Protein AF-G0SFK4-F1 (afdb_monomer)

Nearest PDB structures (foldseek):
  5j0l-assembly1_A  TM=2.181E-01  e=7.746E-01  synthetic construct

Mean predicted aligned error: 20.05 Å

Organism: Chaetomium thermophilum (strain DSM 1495 / CBS 144.50 / IMI 039719) (NCBI:txid759272)

Solvent-accessible surface area (backbone atoms only — not comparable to full-atom values): 22602 Å² total; per-residue (Å²): 142,84,88,81,86,86,87,87,82,85,92,82,82,92,81,83,84,81,88,77,87,78,85,73,80,78,73,75,85,78,74,81,75,78,73,84,71,79,78,77,76,84,69,84,86,78,83,76,90,79,85,89,74,89,79,91,86,77,93,75,78,75,70,83,69,75,81,65,75,78,64,73,39,78,40,51,78,85,53,82,78,61,90,67,48,37,80,43,68,67,71,62,66,64,45,56,47,46,34,51,56,53,35,55,74,65,78,42,81,39,35,37,27,36,42,83,85,49,54,48,72,87,48,102,75,52,57,57,42,100,82,71,46,70,34,90,85,27,49,39,69,54,26,38,36,39,48,40,70,50,49,55,50,26,52,55,50,51,62,72,40,42,64,59,52,50,53,52,49,51,54,52,50,54,54,50,45,53,53,49,46,52,53,43,48,71,59,32,64,51,47,70,80,65,66,66,45,52,52,53,41,50,53,47,48,59,72,45,61,87,57,85,73,82,73,51,72,69,52,43,53,55,49,50,52,53,47,49,52,52,48,40,36,61,74,76,43,65,41,58,59,39,40,74,71,69,43,54,69,66,59,34,46,59,71,44,43,62,59,43,51,54,55,49,36,47,19,47,57,44,71,84,70,73,77,70,93,71,76,95,74,66,80,74,68,69,77,72,67,76,82,77,70,82,84,77,79,79,88,85,82,92,77,89,78,84,87,81,86,80,85,81,88,82,90,79,84,91,81,84,88,79,82,90,85,80,90,79,89,79,90,78,91,82,88,89,88,89,85,134

Sequence (340 aa):
MSTKEPSKKPAAPKSIPRTTSKATQKRPPKQPSPKPQPQQLDIPERSPSIPSSITSSPCLSITSSSIDSEAELIVHPSDPLPKGYSFVAKGDPYITKQCRERTHALGKALYVVVDPTISKTNTKGGKKRSNGKPCRSGREVLGIRCPKHVYTWAQSQALQTAHQRKEASKRREKENEGKWERVMRGVFPGMPKGETLKEIVAEVTRGAKGKGKGMNGKRMVEWVRLVVRGYVRKNYTEFVELVEGGMDVNAAKLVVEGRVRGILRVWEGRADEKVDKGSDEDEERGRSRERRGSWRVRPGDRGQKDVKESEEKGDKEEKESKEGRTESERKKDGKGCVVQ

InterPro domains:
  IPR018744 Domain of unknown function DUF2293 [PF10056] (184-267)

Radius of gyration: 38.83 Å; Cα contacts (8 Å, |Δi|>4): 214; chains: 1; bounding box: 114×107×94 Å

Structure (mmCIF, N/CA/C/O backbone):
data_AF-G0SFK4-F1
#
_entry.id   AF-G0SFK4-F1
#
loop_
_atom_site.group_PDB
_atom_site.id
_atom_site.type_symbol
_atom_site.label_atom_id
_atom_site.label_alt_id
_atom_site.label_comp_id
_atom_site.label_asym_id
_atom_site.label_entity_id
_atom_site.label_seq_id
_atom_site.pdbx_PDB_ins_code
_atom_site.Cartn_x
_atom_site.Cartn_y
_atom_site.Cartn_z
_atom_site.occupancy
_atom_site.B_iso_or_equiv
_atom_site.auth_seq_id
_atom_site.auth_comp_id
_atom_site.auth_asym_id
_atom_site.auth_atom_id
_atom_site.pdbx_PDB_model_num
ATOM 1 N N . MET A 1 1 ? 70.876 25.227 -21.006 1.00 52.88 1 MET A N 1
ATOM 2 C CA . MET A 1 1 ? 71.888 24.170 -20.813 1.00 52.88 1 MET A CA 1
ATOM 3 C C . MET A 1 1 ? 72.309 24.179 -19.356 1.00 52.88 1 MET A C 1
ATOM 5 O O . MET A 1 1 ? 73.032 25.072 -18.950 1.00 52.88 1 MET A O 1
ATOM 9 N N . SER A 1 2 ? 71.773 23.264 -18.552 1.00 50.62 2 SER A N 1
ATOM 10 C CA . SER A 1 2 ? 72.251 23.033 -17.189 1.00 50.62 2 SER A CA 1
ATOM 11 C C . SER A 1 2 ? 71.968 21.578 -16.844 1.00 50.62 2 SER A C 1
ATOM 13 O O . SER A 1 2 ? 70.825 21.161 -16.681 1.00 50.62 2 SER A O 1
ATOM 15 N N . THR A 1 3 ? 73.035 20.795 -16.880 1.00 53.56 3 THR A N 1
ATOM 16 C CA . THR A 1 3 ? 73.106 19.388 -16.510 1.00 53.56 3 THR A CA 1
ATOM 17 C C . THR A 1 3 ? 73.306 19.281 -15.003 1.00 53.56 3 THR A C 1
ATOM 19 O O . THR A 1 3 ? 74.289 19.824 -14.497 1.00 53.56 3 THR A O 1
ATOM 22 N N . LYS A 1 4 ? 72.474 18.510 -14.295 1.00 54.28 4 LYS A N 1
ATOM 23 C CA . LYS A 1 4 ? 72.983 17.701 -13.180 1.00 54.28 4 LYS A CA 1
ATOM 24 C C . LYS A 1 4 ? 72.059 16.538 -12.831 1.00 54.28 4 LYS A C 1
ATOM 26 O O . LYS A 1 4 ? 70.916 16.716 -12.427 1.00 54.28 4 LYS A O 1
ATOM 31 N N . GLU A 1 5 ? 72.628 15.360 -13.034 1.00 58.19 5 GLU A N 1
ATOM 32 C CA . GLU A 1 5 ? 72.142 14.033 -12.683 1.00 58.19 5 GLU A CA 1
ATOM 33 C C . GLU A 1 5 ? 72.092 13.772 -11.156 1.00 58.19 5 GLU A C 1
ATOM 35 O O . GLU A 1 5 ? 72.630 14.559 -10.369 1.00 58.19 5 GLU A O 1
ATOM 40 N N . PRO A 1 6 ? 71.446 12.661 -10.738 1.00 60.44 6 PRO A N 1
ATOM 41 C CA . PRO A 1 6 ? 70.949 12.429 -9.385 1.00 60.44 6 PRO A CA 1
ATOM 42 C C . PRO A 1 6 ? 71.934 11.690 -8.465 1.00 60.44 6 PRO A C 1
ATOM 44 O O . PRO A 1 6 ? 72.692 10.818 -8.888 1.00 60.44 6 PRO A O 1
ATOM 47 N N . SER A 1 7 ? 71.857 11.970 -7.158 1.00 58.66 7 SER A N 1
ATOM 48 C CA . SER A 1 7 ? 72.594 11.228 -6.133 1.00 58.66 7 SER A CA 1
ATOM 49 C C . SER A 1 7 ? 71.764 10.070 -5.560 1.00 58.66 7 SER A C 1
ATOM 51 O O . SER A 1 7 ? 70.722 10.240 -4.928 1.00 58.66 7 SER A O 1
ATOM 53 N N . LYS A 1 8 ? 72.267 8.852 -5.784 1.00 58.72 8 LYS A N 1
ATOM 54 C CA . LYS A 1 8 ? 71.921 7.628 -5.051 1.00 58.72 8 LYS A CA 1
ATOM 55 C C . LYS A 1 8 ? 72.486 7.700 -3.630 1.00 58.72 8 LYS A C 1
ATOM 57 O O . LYS A 1 8 ? 73.672 7.980 -3.465 1.00 58.72 8 LYS A O 1
ATOM 62 N N . LYS A 1 9 ? 71.694 7.306 -2.629 1.00 58.81 9 LYS A N 1
ATOM 63 C CA . LYS A 1 9 ? 72.193 6.786 -1.344 1.00 58.81 9 LYS A CA 1
ATOM 64 C C . LYS A 1 9 ? 71.356 5.591 -0.850 1.00 58.81 9 LYS A C 1
ATOM 66 O O . LYS A 1 9 ? 70.225 5.430 -1.304 1.00 58.81 9 LYS A O 1
ATOM 71 N N . PRO A 1 10 ? 71.953 4.710 -0.022 1.00 59.75 10 PRO A N 1
ATOM 72 C CA . PRO A 1 10 ? 71.689 3.272 -0.040 1.00 59.75 10 PRO A CA 1
ATOM 73 C C . PRO A 1 10 ? 70.697 2.768 1.016 1.00 59.75 10 PRO A C 1
ATOM 75 O O . PRO A 1 10 ? 70.414 3.418 2.019 1.00 59.75 10 PRO A O 1
ATOM 78 N N . ALA A 1 11 ? 70.231 1.546 0.755 1.00 50.09 11 ALA A N 1
ATOM 79 C CA . ALA A 1 11 ? 69.379 0.712 1.589 1.00 50.09 11 ALA A CA 1
ATOM 80 C C . ALA A 1 11 ? 70.048 0.258 2.900 1.00 50.09 11 ALA A C 1
ATOM 82 O O . ALA A 1 11 ? 71.235 -0.064 2.929 1.00 50.09 11 ALA A O 1
ATOM 83 N N . ALA A 1 12 ? 69.235 0.148 3.953 1.00 55.47 12 ALA A N 1
ATOM 84 C CA . ALA A 1 12 ? 69.526 -0.530 5.219 1.00 55.47 12 ALA A CA 1
ATOM 85 C C . ALA A 1 12 ? 68.187 -1.060 5.818 1.00 55.47 12 ALA A C 1
ATOM 87 O O . ALA A 1 12 ? 67.127 -0.755 5.269 1.00 55.47 12 ALA A O 1
ATOM 88 N N . PRO A 1 13 ? 68.182 -1.941 6.837 1.00 57.09 13 PRO A N 1
ATOM 89 C CA . PRO A 1 13 ? 67.752 -3.324 6.662 1.00 57.09 13 PRO A CA 1
ATOM 90 C C . PRO A 1 13 ? 66.399 -3.693 7.296 1.00 57.09 13 PRO A C 1
ATOM 92 O O . PRO A 1 13 ? 65.858 -3.022 8.170 1.00 57.09 13 PRO A O 1
ATOM 95 N N . LYS A 1 14 ? 65.905 -4.845 6.828 1.00 56.16 14 LYS A N 1
ATOM 96 C CA . LYS A 1 14 ? 64.693 -5.575 7.220 1.00 56.16 14 LYS A CA 1
ATOM 97 C C . LYS A 1 14 ? 64.582 -5.752 8.741 1.00 56.16 14 LYS A C 1
ATOM 99 O O . LYS A 1 14 ? 65.402 -6.447 9.338 1.00 56.16 14 LYS A O 1
ATOM 104 N N . SER A 1 15 ? 63.518 -5.217 9.336 1.00 50.03 15 SER A N 1
ATOM 105 C CA . SER A 1 15 ? 63.055 -5.592 10.672 1.00 50.03 15 SER A CA 1
ATOM 106 C C . SER A 1 15 ? 61.898 -6.591 10.568 1.00 50.03 15 SER A C 1
ATOM 108 O O . SER A 1 15 ? 60.924 -6.412 9.839 1.00 50.03 15 SER A O 1
ATOM 110 N N . ILE A 1 16 ? 62.069 -7.700 11.277 1.00 60.09 16 ILE A N 1
ATOM 111 C CA . ILE A 1 16 ? 61.151 -8.832 11.389 1.00 60.09 16 ILE A CA 1
ATOM 112 C C . ILE A 1 16 ? 60.066 -8.475 12.416 1.00 60.09 16 ILE A C 1
ATOM 114 O O . ILE A 1 16 ? 60.423 -8.150 13.552 1.00 60.09 16 ILE A O 1
ATOM 118 N N . PRO A 1 17 ? 58.760 -8.592 12.118 1.00 60.44 17 PRO A N 1
ATOM 119 C CA . PRO A 1 17 ? 57.757 -8.616 13.168 1.00 60.44 17 PRO A CA 1
ATOM 120 C C . PRO A 1 17 ? 57.654 -10.015 13.792 1.00 60.44 17 PRO A C 1
ATOM 122 O O . PRO A 1 17 ? 57.342 -11.011 13.141 1.00 60.44 17 PRO A O 1
ATOM 125 N N . ARG A 1 18 ? 57.926 -10.036 15.099 1.00 47.88 18 ARG A N 1
ATOM 126 C CA . ARG A 1 18 ? 57.688 -11.114 16.066 1.00 47.88 18 ARG A CA 1
ATOM 127 C C . ARG A 1 18 ? 56.304 -11.746 15.899 1.00 47.88 18 ARG A C 1
ATOM 129 O O . ARG A 1 18 ? 55.280 -11.076 16.000 1.00 47.88 18 ARG A O 1
ATOM 136 N N . THR A 1 19 ? 56.299 -13.067 15.788 1.00 48.41 19 THR A N 1
ATOM 137 C CA . THR A 1 19 ? 55.149 -13.935 16.037 1.00 48.41 19 THR A CA 1
ATOM 138 C C . THR A 1 19 ? 54.791 -13.905 17.524 1.00 48.41 19 THR A C 1
ATOM 140 O O . THR A 1 19 ? 55.594 -14.327 18.358 1.00 48.41 19 THR A O 1
ATOM 143 N N . THR A 1 20 ? 53.590 -13.446 17.874 1.00 53.91 20 THR A N 1
ATOM 144 C CA . THR A 1 20 ? 52.978 -13.737 19.177 1.00 53.91 20 THR A CA 1
ATOM 145 C C . THR A 1 20 ? 51.769 -14.639 18.974 1.00 53.91 20 THR A C 1
ATOM 147 O O . THR A 1 20 ? 50.750 -14.294 18.379 1.00 53.91 20 THR A O 1
ATOM 150 N N . SER A 1 21 ? 51.939 -15.861 19.455 1.00 46.19 21 SER A N 1
ATOM 151 C CA . SER A 1 21 ? 50.981 -16.949 19.474 1.00 46.19 21 SER A CA 1
ATOM 152 C C . SER A 1 21 ? 49.804 -16.579 20.378 1.00 46.19 21 SER A C 1
ATOM 154 O O . SER A 1 21 ? 49.938 -16.570 21.600 1.00 46.19 21 SER A O 1
ATOM 156 N N . LYS A 1 22 ? 48.631 -16.293 19.804 1.00 45.41 22 LYS A N 1
ATOM 157 C CA . LYS A 1 22 ? 47.374 -16.225 20.562 1.00 45.41 22 LYS A CA 1
ATOM 158 C C . LYS A 1 22 ? 46.615 -17.534 20.368 1.00 45.41 22 LYS A C 1
ATOM 160 O O . LYS A 1 22 ? 45.827 -17.691 19.438 1.00 45.41 22 LYS A O 1
ATOM 165 N N . ALA A 1 23 ? 46.902 -18.490 21.249 1.00 47.81 23 ALA A N 1
ATOM 166 C CA . ALA A 1 23 ? 46.175 -19.744 21.367 1.00 47.81 23 ALA A CA 1
ATOM 167 C C . ALA A 1 23 ? 44.709 -19.449 21.713 1.00 47.81 23 ALA A C 1
ATOM 169 O O . ALA A 1 23 ? 44.356 -19.162 22.854 1.00 47.81 23 ALA A O 1
ATOM 170 N N . THR A 1 24 ? 43.850 -19.488 20.699 1.00 45.66 24 THR A N 1
ATOM 171 C CA . THR A 1 24 ? 42.402 -19.492 20.891 1.00 45.66 24 THR A CA 1
ATOM 172 C C . THR A 1 24 ? 42.005 -20.927 21.188 1.00 45.66 24 THR A C 1
ATOM 174 O O . THR A 1 24 ? 42.018 -21.787 20.309 1.00 45.66 24 THR A O 1
ATOM 177 N N . GLN A 1 25 ? 41.694 -21.191 22.456 1.00 58.00 25 GLN A N 1
ATOM 178 C CA . GLN A 1 25 ? 41.074 -22.436 22.879 1.00 58.00 25 GLN A CA 1
ATOM 179 C C . GLN A 1 25 ? 39.779 -22.634 22.087 1.00 58.00 25 GLN A C 1
ATOM 181 O O . GLN A 1 25 ? 38.825 -21.859 22.173 1.00 58.00 25 GLN A O 1
ATOM 186 N N . LYS A 1 26 ? 39.785 -23.690 21.282 1.00 54.81 26 LYS A N 1
ATOM 187 C CA . LYS A 1 26 ? 38.654 -24.195 20.518 1.00 54.81 26 LYS A CA 1
ATOM 188 C C . LYS A 1 26 ? 37.622 -24.709 21.527 1.00 54.81 26 LYS A C 1
ATOM 190 O O . LYS A 1 26 ? 37.755 -25.812 22.048 1.00 54.81 26 LYS A O 1
ATOM 195 N N . ARG A 1 27 ? 36.620 -23.888 21.861 1.00 55.44 27 ARG A N 1
ATOM 196 C CA . ARG A 1 27 ? 35.445 -24.358 22.610 1.00 55.44 27 ARG A CA 1
ATOM 197 C C . ARG A 1 27 ? 34.757 -25.465 21.793 1.00 55.44 27 ARG A C 1
ATOM 199 O O . ARG A 1 27 ? 34.574 -25.275 20.588 1.00 55.44 27 ARG A O 1
ATOM 206 N N . PRO A 1 28 ? 34.371 -26.592 22.412 1.00 70.12 28 PRO A N 1
ATOM 207 C CA . PRO A 1 28 ? 33.614 -27.633 21.729 1.00 70.12 28 PRO A CA 1
ATOM 208 C C . PRO A 1 28 ? 32.257 -27.088 21.251 1.00 70.12 28 PRO A C 1
ATOM 210 O O . PRO A 1 28 ? 31.711 -26.166 21.871 1.00 70.12 28 PRO A O 1
ATOM 213 N N . PRO A 1 29 ? 31.703 -27.632 20.151 1.00 63.12 29 PRO A N 1
ATOM 214 C CA . PRO A 1 29 ? 30.400 -27.227 19.648 1.00 63.12 29 PRO A CA 1
ATOM 215 C C . PRO A 1 29 ? 29.344 -27.454 20.730 1.00 63.12 29 PRO A C 1
ATOM 217 O O . PRO A 1 29 ? 29.129 -28.569 21.204 1.00 63.12 29 PRO A O 1
ATOM 220 N N . LYS A 1 30 ? 28.694 -26.361 21.134 1.00 58.06 30 LYS A N 1
ATOM 221 C CA . LYS A 1 30 ? 27.546 -26.382 22.033 1.00 58.06 30 LYS A CA 1
ATOM 222 C C . LYS A 1 30 ? 26.448 -27.186 21.338 1.00 58.06 30 LYS A C 1
ATOM 224 O O . LYS A 1 30 ? 25.966 -26.772 20.284 1.00 58.06 30 LYS A O 1
ATOM 229 N N . GLN A 1 31 ? 26.107 -28.343 21.901 1.00 67.06 31 GLN A N 1
ATOM 230 C CA . GLN A 1 31 ? 25.007 -29.160 21.408 1.00 67.06 31 GLN A CA 1
ATOM 231 C C . GLN A 1 31 ? 23.720 -28.321 21.342 1.00 67.06 31 GLN A C 1
ATOM 233 O O . GLN A 1 31 ? 23.494 -27.488 22.228 1.00 67.06 31 GLN A O 1
ATOM 238 N N . PRO A 1 32 ? 22.894 -28.491 20.294 1.00 62.56 32 PRO A N 1
ATOM 239 C CA . PRO A 1 32 ? 21.625 -27.795 20.195 1.00 62.56 32 PRO A CA 1
ATOM 240 C C . PRO A 1 32 ? 20.736 -28.229 21.358 1.00 62.56 32 PRO A C 1
ATOM 242 O O . PRO A 1 32 ? 20.394 -29.402 21.493 1.00 62.56 32 PRO A O 1
ATOM 245 N N . SER A 1 33 ? 20.374 -27.264 22.200 1.00 61.47 33 SER A N 1
ATOM 246 C CA . SER A 1 33 ? 19.370 -27.440 23.240 1.00 61.47 33 SER A CA 1
ATOM 247 C C . SER A 1 33 ? 18.106 -28.054 22.622 1.00 61.47 33 SER A C 1
ATOM 249 O O . SER A 1 33 ? 17.666 -27.573 21.569 1.00 61.47 33 SER A O 1
ATOM 251 N N . PRO A 1 34 ? 17.502 -29.086 23.237 1.00 60.53 34 PRO A N 1
ATOM 252 C CA . PRO A 1 34 ? 16.247 -29.636 22.752 1.00 60.53 34 PRO A CA 1
ATOM 253 C C . PRO A 1 34 ? 15.189 -28.530 22.727 1.00 60.53 34 PRO A C 1
ATOM 255 O O . PRO A 1 34 ? 15.051 -27.753 23.675 1.00 60.53 34 PRO A O 1
ATOM 258 N N . LYS A 1 35 ? 14.468 -28.433 21.603 1.00 58.84 35 LYS A N 1
ATOM 259 C CA . LYS A 1 35 ? 13.288 -27.572 21.475 1.00 58.84 35 LYS A CA 1
ATOM 260 C C . LYS A 1 35 ? 12.361 -27.837 22.668 1.00 58.84 35 LYS A C 1
ATOM 262 O O . LYS A 1 35 ? 12.133 -29.010 22.963 1.00 58.84 35 LYS A O 1
ATOM 267 N N . PRO A 1 36 ? 11.785 -26.802 23.306 1.00 53.88 36 PRO A N 1
ATOM 268 C CA . PRO A 1 36 ? 10.684 -27.020 24.229 1.00 53.88 36 PRO A CA 1
ATOM 269 C C . PRO A 1 36 ? 9.567 -27.716 23.448 1.00 53.88 36 PRO A C 1
ATOM 271 O O . PRO A 1 36 ? 9.008 -27.154 22.502 1.00 53.88 36 PRO A O 1
ATOM 274 N N . GLN A 1 37 ? 9.320 -28.980 23.790 1.00 50.66 37 GLN A N 1
ATOM 275 C CA . GLN A 1 37 ? 8.144 -29.691 23.324 1.00 50.66 37 GLN A CA 1
ATOM 276 C C . GLN A 1 37 ? 6.922 -28.915 23.830 1.00 50.66 37 GLN A C 1
ATOM 278 O O . GLN A 1 37 ? 6.909 -28.507 24.996 1.00 50.66 37 GLN A O 1
ATOM 283 N N . PRO A 1 38 ? 5.915 -28.656 22.982 1.00 53.59 38 PRO A N 1
ATOM 284 C CA . PRO A 1 38 ? 4.641 -28.170 23.475 1.00 53.59 38 PRO A CA 1
ATOM 285 C C . PRO A 1 38 ? 4.119 -29.223 24.450 1.00 53.59 38 PRO A C 1
ATOM 287 O O . PRO A 1 38 ? 3.908 -30.369 24.060 1.00 53.59 38 PRO A O 1
ATOM 290 N N . GLN A 1 39 ? 3.970 -28.842 25.718 1.00 45.94 39 GLN A N 1
ATOM 291 C CA . GLN A 1 39 ? 3.234 -29.644 26.682 1.00 45.94 39 GLN A CA 1
ATOM 292 C C . GLN A 1 39 ? 1.851 -29.884 26.075 1.00 45.94 39 GLN A C 1
ATOM 294 O O . GLN A 1 39 ? 1.086 -28.938 25.867 1.00 45.94 39 GLN A O 1
ATOM 299 N N . GLN A 1 40 ? 1.582 -31.136 25.702 1.00 45.22 40 GLN A N 1
ATOM 300 C CA . GLN A 1 40 ? 0.230 -31.590 25.444 1.00 45.22 40 GLN A CA 1
ATOM 301 C C . GLN A 1 40 ? -0.533 -31.360 26.743 1.00 45.22 40 GLN A C 1
ATOM 303 O O . GLN A 1 40 ? -0.256 -31.988 27.758 1.00 45.22 40 GLN A O 1
ATOM 308 N N . LEU A 1 41 ? -1.442 -30.391 26.724 1.00 43.59 41 LEU A N 1
ATOM 309 C CA . LEU A 1 41 ? -2.534 -30.391 27.675 1.00 43.59 41 LEU A CA 1
ATOM 310 C C . LEU A 1 41 ? -3.375 -31.612 27.319 1.00 43.59 41 LEU A C 1
ATOM 312 O O . LEU A 1 41 ? -3.969 -31.647 26.240 1.00 43.59 41 LEU A O 1
ATOM 316 N N . ASP A 1 42 ? -3.349 -32.603 28.204 1.00 39.69 42 ASP A N 1
ATOM 317 C CA . ASP A 1 42 ? -4.238 -33.755 28.201 1.00 39.69 42 ASP A CA 1
ATOM 318 C C . ASP A 1 42 ? -5.685 -33.263 28.120 1.00 39.69 42 ASP A C 1
ATOM 320 O O . ASP A 1 42 ? -6.279 -32.791 29.092 1.00 39.69 42 ASP A O 1
ATOM 324 N N . ILE A 1 43 ? -6.248 -33.328 26.916 1.00 47.88 43 ILE A N 1
ATOM 325 C CA . ILE A 1 43 ? -7.688 -33.267 26.715 1.00 47.88 43 ILE A CA 1
ATOM 326 C C . ILE A 1 43 ? -8.168 -34.704 26.936 1.00 47.88 43 ILE A C 1
ATOM 328 O O . ILE A 1 43 ? -7.725 -35.583 26.195 1.00 47.88 43 ILE A O 1
ATOM 332 N N . PRO A 1 44 ? -9.039 -34.979 27.922 1.00 45.44 44 PRO A N 1
ATOM 333 C CA . PRO A 1 44 ? -9.578 -36.317 28.106 1.00 45.44 44 PRO A CA 1
ATOM 334 C C . PRO A 1 44 ? -10.339 -36.746 26.849 1.00 45.44 44 PRO A C 1
ATOM 336 O O . PRO A 1 44 ? -11.327 -36.129 26.443 1.00 45.44 44 PRO A O 1
ATOM 339 N N . GLU A 1 45 ? -9.834 -37.815 26.242 1.00 42.59 45 GLU A N 1
ATOM 340 C CA . GLU A 1 45 ? -10.403 -38.536 25.114 1.00 42.59 45 GLU A CA 1
ATOM 341 C C . GLU A 1 45 ? -11.749 -39.136 25.539 1.00 42.59 45 GLU A C 1
ATOM 343 O O . GLU A 1 45 ? -11.837 -40.203 26.144 1.00 42.59 45 GLU A O 1
ATOM 348 N N . ARG A 1 46 ? -12.830 -38.395 25.284 1.00 39.53 46 ARG A N 1
ATOM 349 C CA . ARG A 1 46 ? -14.195 -38.878 25.481 1.00 39.53 46 ARG A CA 1
ATOM 350 C C . ARG A 1 46 ? -14.731 -39.363 24.143 1.00 39.53 46 ARG A C 1
ATOM 352 O O . ARG A 1 46 ? -15.354 -38.608 23.404 1.00 39.53 46 ARG A O 1
ATOM 359 N N . SER A 1 47 ? -14.472 -40.630 23.852 1.00 48.91 47 SER A N 1
ATOM 360 C CA . SER A 1 47 ? -15.163 -41.399 22.821 1.00 48.91 47 SER A CA 1
ATOM 361 C C . SER A 1 47 ? -16.648 -41.529 23.171 1.00 48.91 47 SER A C 1
ATOM 363 O O . SER A 1 47 ? -16.974 -41.907 24.299 1.00 48.91 47 SER A O 1
ATOM 365 N N . PRO A 1 48 ? -17.557 -41.317 22.210 1.00 46.59 48 PRO A N 1
ATOM 366 C CA . PRO A 1 48 ? -18.798 -42.061 22.185 1.00 46.59 48 PRO A CA 1
ATOM 367 C C . PRO A 1 48 ? -18.877 -42.867 20.890 1.00 46.59 48 PRO A C 1
ATOM 369 O O . PRO A 1 48 ? -18.918 -42.342 19.778 1.00 46.59 48 PRO A O 1
ATOM 372 N N . SER A 1 49 ? -18.896 -44.177 21.086 1.00 39.44 49 SER A N 1
ATOM 373 C CA . SER A 1 49 ? -19.377 -45.186 20.158 1.00 39.44 49 SER A CA 1
ATOM 374 C C . SER A 1 49 ? -20.729 -44.777 19.564 1.00 39.44 49 SER A C 1
ATOM 376 O O . SER A 1 49 ? -21.678 -44.476 20.287 1.00 39.44 49 SER A O 1
ATOM 378 N N . ILE A 1 50 ? -20.815 -44.784 18.235 1.00 41.12 50 ILE A N 1
ATOM 379 C CA . ILE A 1 50 ? -22.064 -44.619 17.488 1.00 41.12 50 ILE A CA 1
ATOM 380 C C . ILE A 1 50 ? -22.654 -46.019 17.266 1.00 41.12 50 ILE A C 1
ATOM 382 O O . ILE A 1 50 ? -22.032 -46.807 16.552 1.00 41.12 50 ILE A O 1
ATOM 386 N N . PRO A 1 51 ? -23.835 -46.356 17.814 1.00 45.41 51 PRO A N 1
ATOM 387 C CA . PRO A 1 51 ? -24.625 -47.463 17.303 1.00 45.41 51 PRO A CA 1
ATOM 388 C C . PRO A 1 51 ? -25.434 -47.002 16.086 1.00 45.41 51 PRO A C 1
ATOM 390 O O . PRO A 1 51 ? -26.269 -46.099 16.142 1.00 45.41 51 PRO A O 1
ATOM 393 N N . SER A 1 52 ? -25.152 -47.641 14.962 1.00 46.16 52 SER A N 1
ATOM 394 C CA . SER A 1 52 ? -25.883 -47.548 13.707 1.00 46.16 52 SER A CA 1
ATOM 395 C C . SER A 1 52 ? -27.123 -48.439 13.745 1.00 46.16 52 SER A C 1
ATOM 397 O O . SER A 1 52 ? -26.964 -49.649 13.616 1.00 46.16 52 SER A O 1
ATOM 399 N N . SER A 1 53 ? -28.327 -47.861 13.862 1.00 41.66 53 SER A N 1
ATOM 400 C CA . SER A 1 53 ? -29.577 -48.480 13.375 1.00 41.66 53 SER A CA 1
ATOM 401 C C . SER A 1 53 ? -30.842 -47.653 13.680 1.00 41.66 53 SER A C 1
ATOM 403 O O . SER A 1 53 ? -31.189 -47.521 14.846 1.00 41.66 53 SER A O 1
ATOM 405 N N . ILE A 1 54 ? -31.541 -47.236 12.603 1.00 42.16 54 ILE A N 1
ATOM 406 C CA . ILE A 1 54 ? -33.015 -47.183 12.405 1.00 42.16 54 ILE A CA 1
ATOM 407 C C . ILE A 1 54 ? -33.779 -46.215 13.361 1.00 42.16 54 ILE A C 1
ATOM 409 O O . ILE A 1 54 ? -33.686 -46.307 14.572 1.00 42.16 54 ILE A O 1
ATOM 413 N N . THR A 1 55 ? -34.597 -45.237 12.951 1.00 36.56 55 THR A N 1
ATOM 414 C CA . THR A 1 55 ? -35.878 -45.362 12.231 1.00 36.56 55 THR A CA 1
ATOM 415 C C . THR A 1 55 ? -36.469 -43.956 11.999 1.00 36.56 55 THR A C 1
ATOM 417 O O . THR A 1 55 ? -36.242 -43.039 12.780 1.00 36.56 55 THR A O 1
ATOM 420 N N . SER A 1 56 ? -37.243 -43.838 10.922 1.00 43.31 56 SER A N 1
ATOM 421 C CA . SER A 1 56 ? -38.150 -42.764 10.486 1.00 43.31 56 SER A CA 1
ATOM 422 C C . SER A 1 56 ? -38.846 -41.885 11.551 1.00 43.31 56 SER A C 1
ATOM 424 O O . SER A 1 56 ? -39.332 -42.402 12.553 1.00 43.31 56 SER A O 1
ATOM 426 N N . SER A 1 57 ? -39.061 -40.611 11.157 1.00 39.69 57 SER A N 1
ATOM 427 C CA . SER A 1 57 ? -40.125 -39.648 11.558 1.00 39.69 57 SER A CA 1
ATOM 428 C C . SER A 1 57 ? -39.725 -38.497 12.504 1.00 39.69 57 SER A C 1
ATOM 430 O O . SER A 1 57 ? -38.874 -38.673 13.366 1.00 39.69 57 SER A O 1
ATOM 432 N N . PRO A 1 58 ? -40.436 -37.351 12.471 1.00 48.62 58 PRO A N 1
ATOM 433 C CA . PRO A 1 58 ? -40.699 -36.455 11.348 1.00 48.62 58 PRO A CA 1
ATOM 434 C C . PRO A 1 58 ? -40.008 -35.085 11.545 1.00 48.62 58 PRO A C 1
ATOM 436 O O . PRO A 1 58 ? -39.506 -34.746 12.613 1.00 48.62 58 PRO A O 1
ATOM 439 N N . CYS A 1 59 ? -39.993 -34.294 10.474 1.00 44.28 59 CYS A N 1
ATOM 440 C CA . CYS A 1 59 ? -39.399 -32.968 10.338 1.00 44.28 59 CYS A CA 1
ATOM 441 C C . CYS A 1 59 ? -39.701 -32.014 11.510 1.00 44.28 59 CYS A C 1
ATOM 443 O O . CYS A 1 59 ? -40.738 -31.355 11.531 1.00 44.28 59 CYS A O 1
ATOM 445 N N . LEU A 1 60 ? -38.750 -31.857 12.431 1.00 35.44 60 LEU A N 1
ATOM 446 C CA . LEU A 1 60 ? -38.648 -30.649 13.239 1.00 35.44 60 LEU A CA 1
ATOM 447 C C . LEU A 1 60 ? -37.748 -29.684 12.483 1.00 35.44 60 LEU A C 1
ATOM 449 O O . LEU A 1 60 ? -36.525 -29.813 12.444 1.00 35.44 60 LEU A O 1
ATOM 453 N N . SER A 1 61 ? -38.407 -28.738 11.825 1.00 43.38 61 SER A N 1
ATOM 454 C CA . SER A 1 61 ? -37.820 -27.525 11.291 1.00 43.38 61 SER A CA 1
ATOM 455 C C . SER A 1 61 ? -37.015 -26.835 12.387 1.00 43.38 61 SER A C 1
ATOM 457 O O . SER A 1 61 ? -37.556 -26.063 13.181 1.00 43.38 61 SER A O 1
ATOM 459 N N . ILE A 1 62 ? -35.706 -27.087 12.411 1.00 36.31 62 ILE A N 1
ATOM 460 C CA . ILE A 1 62 ? -34.755 -26.136 12.966 1.00 36.31 62 ILE A CA 1
ATOM 461 C C . ILE A 1 62 ? -34.851 -24.942 12.030 1.00 36.31 62 ILE A C 1
ATOM 463 O O . ILE A 1 62 ? -34.207 -24.878 10.983 1.00 36.31 62 ILE A O 1
ATOM 467 N N . THR A 1 63 ? -35.743 -24.020 12.376 1.00 35.84 63 THR A N 1
ATOM 468 C CA . THR A 1 63 ? -35.681 -22.665 11.873 1.00 35.84 63 THR A CA 1
ATOM 469 C C . THR A 1 63 ? -34.276 -22.190 12.186 1.00 35.84 63 THR A C 1
ATOM 471 O O . THR A 1 63 ? -33.920 -21.992 13.348 1.00 35.84 63 THR A O 1
ATOM 474 N N . SER A 1 64 ? -33.467 -22.049 11.142 1.00 42.00 64 SER A N 1
ATOM 475 C CA . SER A 1 64 ? -32.309 -21.174 11.118 1.00 42.00 64 SER A CA 1
ATOM 476 C C . SER A 1 64 ? -32.823 -19.759 11.382 1.00 42.00 64 SER A C 1
ATOM 478 O O . SER A 1 64 ? -33.012 -18.964 10.463 1.00 42.00 64 SER A O 1
ATOM 480 N N . SER A 1 65 ? -33.174 -19.482 12.635 1.00 36.81 65 SER A N 1
ATOM 481 C CA . SER A 1 65 ? -33.506 -18.156 13.104 1.00 36.81 65 SER A CA 1
ATOM 482 C C . SER A 1 65 ? -32.231 -17.353 12.964 1.00 36.81 65 SER A C 1
ATOM 484 O O . SER A 1 65 ? -31.252 -17.605 13.671 1.00 36.81 65 SER A O 1
ATOM 486 N N . SER A 1 66 ? -32.246 -16.465 11.975 1.00 41.53 66 SER A N 1
ATOM 487 C CA . SER A 1 66 ? -31.394 -15.299 11.847 1.00 41.53 66 SER A CA 1
ATOM 488 C C . SER A 1 66 ? -30.800 -14.907 13.195 1.00 41.53 66 SER A C 1
ATOM 490 O O . SER A 1 66 ? -31.475 -14.322 14.039 1.00 41.53 66 SER A O 1
ATOM 492 N N . ILE A 1 67 ? -29.523 -15.226 13.402 1.00 43.00 67 ILE A N 1
ATOM 493 C CA . ILE A 1 67 ? -28.702 -14.463 14.334 1.00 43.00 67 ILE A CA 1
ATOM 494 C C . ILE A 1 67 ? -28.483 -13.152 13.595 1.00 43.00 67 ILE A C 1
ATOM 496 O O . ILE A 1 67 ? -27.526 -12.991 12.832 1.00 43.00 67 ILE A O 1
ATOM 500 N N . ASP A 1 68 ? -29.477 -12.274 13.715 1.00 40.97 68 ASP A N 1
ATOM 501 C CA . ASP A 1 68 ? -29.377 -10.899 13.285 1.00 40.97 68 ASP A CA 1
ATOM 502 C C . ASP A 1 68 ? -28.065 -10.370 13.838 1.00 40.97 68 ASP A C 1
ATOM 504 O O . ASP A 1 68 ? -27.788 -10.451 15.036 1.00 40.97 68 ASP A O 1
ATOM 508 N N . SER A 1 69 ? -27.216 -9.915 12.922 1.00 48.66 69 SER A N 1
ATOM 509 C CA . SER A 1 69 ? -25.965 -9.250 13.241 1.00 48.66 69 SER A CA 1
ATOM 510 C C . SER A 1 69 ? -26.271 -8.156 14.255 1.00 48.66 69 SER A C 1
ATOM 512 O O . SER A 1 69 ? -26.871 -7.140 13.908 1.00 48.66 69 SER A O 1
ATOM 514 N N . GLU A 1 70 ? -25.922 -8.429 15.508 1.00 55.66 70 GLU A N 1
ATOM 515 C CA . GLU A 1 70 ? -26.247 -7.625 16.675 1.00 55.66 70 GLU A CA 1
ATOM 516 C C . GLU A 1 70 ? -25.851 -6.172 16.394 1.00 55.66 70 GLU A C 1
ATOM 518 O O . GLU A 1 70 ? -24.672 -5.852 16.216 1.00 55.66 70 GLU A O 1
ATOM 523 N N . ALA A 1 71 ? -26.865 -5.329 16.194 1.00 67.88 71 ALA A N 1
ATOM 524 C CA . ALA A 1 71 ? -26.728 -4.082 15.459 1.00 67.88 71 ALA A CA 1
ATOM 525 C C . ALA A 1 71 ? -25.698 -3.148 16.110 1.00 67.88 71 ALA A C 1
ATOM 527 O O . ALA A 1 71 ? -25.816 -2.782 17.279 1.00 67.88 71 ALA A O 1
ATOM 528 N N . GLU A 1 72 ? -24.701 -2.712 15.337 1.00 83.94 72 GLU A N 1
ATOM 529 C CA . GLU A 1 72 ? -23.793 -1.653 15.771 1.00 83.94 72 GLU A CA 1
ATOM 530 C C . GLU A 1 72 ? -24.576 -0.339 15.923 1.00 83.94 72 GLU A C 1
ATOM 532 O O . GLU A 1 72 ? -25.061 0.236 14.943 1.00 83.94 72 GLU A O 1
ATOM 537 N N . LEU A 1 73 ? -24.701 0.149 17.157 1.00 89.19 73 LEU A N 1
ATOM 538 C CA . LEU A 1 73 ? -25.481 1.345 17.468 1.00 89.19 73 LEU A CA 1
ATOM 539 C C . LEU A 1 73 ? -24.635 2.598 17.247 1.00 89.19 73 LEU A C 1
ATOM 541 O O . LEU A 1 73 ? -23.555 2.742 17.815 1.00 89.19 73 LEU A O 1
ATOM 545 N N . ILE A 1 74 ? -25.122 3.532 16.435 1.00 89.31 74 ILE A N 1
ATOM 546 C CA . ILE A 1 74 ? -24.435 4.808 16.214 1.00 89.31 74 ILE A CA 1
ATOM 547 C C . ILE A 1 74 ? -24.780 5.754 17.364 1.00 89.31 74 ILE A C 1
ATOM 549 O O . ILE A 1 74 ? -25.954 6.035 17.583 1.00 89.31 74 ILE A O 1
ATOM 553 N N . VAL A 1 75 ? -23.759 6.266 18.049 1.00 92.62 75 VAL A N 1
ATOM 554 C CA . VAL A 1 75 ? -23.898 7.204 19.173 1.00 92.62 75 VAL A CA 1
ATOM 555 C C . VAL A 1 75 ? -23.090 8.476 18.939 1.00 92.62 75 VAL A C 1
ATOM 557 O O . VAL A 1 75 ? -22.074 8.473 18.233 1.00 92.62 75 VAL A O 1
ATOM 560 N N . HIS A 1 76 ? -23.540 9.566 19.548 1.00 90.50 76 HIS A N 1
ATOM 561 C CA . HIS A 1 76 ? -22.843 10.841 19.584 1.00 90.50 76 HIS A CA 1
ATOM 562 C C . HIS A 1 76 ? -21.714 10.809 20.635 1.00 90.50 76 HIS A C 1
ATOM 564 O O . HIS A 1 76 ? -21.851 10.147 21.668 1.00 90.50 76 HIS A O 1
ATOM 570 N N . PRO A 1 77 ? -20.588 11.521 20.436 1.00 90.06 77 PRO A N 1
ATOM 571 C CA . PRO A 1 77 ? -19.533 11.628 21.448 1.00 90.06 77 PRO A CA 1
ATOM 572 C C . PRO A 1 77 ? -20.034 12.149 22.803 1.00 90.06 77 PRO A C 1
ATOM 574 O O . PRO A 1 77 ? -19.552 11.676 23.830 1.00 90.06 77 PRO A O 1
ATOM 577 N N . SER A 1 78 ? -21.023 13.048 22.806 1.00 91.31 78 SER A N 1
ATOM 578 C CA . SER A 1 78 ? -21.644 13.593 24.027 1.00 91.31 78 SER A CA 1
ATOM 579 C C . SER A 1 78 ? -22.572 12.617 24.756 1.00 91.31 78 SER A C 1
ATOM 581 O O . SER A 1 78 ? -22.911 12.878 25.906 1.00 91.31 78 SER A O 1
ATOM 583 N N . ASP A 1 79 ? -22.987 11.512 24.125 1.00 91.44 79 ASP A N 1
ATOM 584 C CA . ASP A 1 79 ? -23.868 10.541 24.779 1.00 91.44 79 ASP A CA 1
ATOM 585 C C . ASP A 1 79 ? -23.128 9.881 25.951 1.00 91.44 79 ASP A C 1
ATOM 587 O O . ASP A 1 79 ? -21.957 9.506 25.785 1.00 91.44 79 ASP A O 1
ATOM 591 N N . PRO A 1 80 ? -23.779 9.666 27.109 1.00 93.44 80 PRO A N 1
ATOM 592 C CA . PRO A 1 80 ? -23.130 9.071 28.271 1.00 93.44 80 PRO A CA 1
ATOM 593 C C . PRO A 1 80 ? -22.584 7.673 27.952 1.00 93.44 80 PRO A C 1
ATOM 595 O O . PRO A 1 80 ? -23.168 6.899 27.188 1.00 93.44 80 PRO A O 1
ATOM 598 N N . LEU A 1 81 ? -21.425 7.345 28.526 1.00 92.31 81 LEU A N 1
ATOM 599 C CA . LEU A 1 81 ? -20.796 6.040 28.345 1.00 92.31 81 LEU A 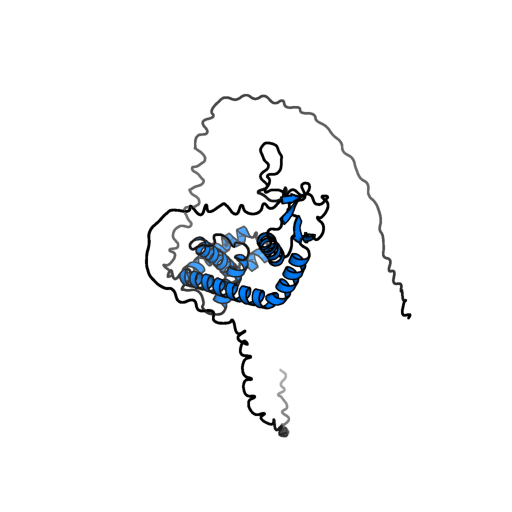CA 1
ATOM 600 C C . LEU A 1 81 ? -21.521 4.997 29.217 1.00 92.31 81 LEU A C 1
ATOM 602 O O . LEU A 1 81 ? -21.619 5.205 30.428 1.00 92.31 81 LEU A O 1
ATOM 606 N N . PRO A 1 82 ? -21.996 3.868 28.657 1.00 93.69 82 PRO A N 1
ATOM 607 C CA . PRO A 1 82 ? -22.625 2.824 29.459 1.00 93.69 82 PRO A CA 1
ATOM 608 C C . PRO A 1 82 ? -21.679 2.283 30.540 1.00 93.69 82 PRO A C 1
ATOM 610 O O . PRO A 1 82 ? -20.463 2.183 30.340 1.00 93.69 82 PRO A O 1
ATOM 613 N N . LYS A 1 83 ? -22.228 1.899 31.697 1.00 94.31 83 LYS A N 1
ATOM 614 C CA . LYS A 1 83 ? -21.427 1.395 32.823 1.00 94.31 83 LYS A CA 1
ATOM 615 C C . LYS A 1 83 ? -20.633 0.153 32.403 1.00 94.31 83 LYS A C 1
ATOM 617 O O . LYS A 1 83 ? -21.181 -0.798 31.855 1.00 94.31 83 LYS A O 1
ATOM 622 N N . GLY A 1 84 ? -19.327 0.161 32.668 1.00 95.38 84 GLY A N 1
ATOM 623 C CA . GLY A 1 84 ? -18.427 -0.944 32.316 1.00 95.38 84 GLY A CA 1
ATOM 624 C C . GLY A 1 84 ? -17.942 -0.950 30.861 1.00 95.38 84 GLY A C 1
ATOM 625 O O . GLY A 1 84 ? -17.224 -1.876 30.476 1.00 95.38 84 GLY A O 1
ATOM 626 N N . TYR A 1 85 ? -18.279 0.068 30.067 1.00 96.88 85 TYR A N 1
ATOM 627 C CA . TYR A 1 85 ? -17.726 0.277 28.730 1.00 96.88 85 TYR A CA 1
ATOM 628 C C . TYR A 1 85 ? -16.529 1.231 28.773 1.00 96.88 85 TYR A C 1
ATOM 630 O O . TYR A 1 85 ? -16.350 2.008 29.708 1.00 96.88 85 TYR A O 1
ATOM 638 N N . SER A 1 86 ? -15.689 1.154 27.748 1.00 96.25 86 SER A N 1
ATOM 639 C CA . SER A 1 86 ? -14.565 2.049 27.493 1.00 96.25 86 SER A CA 1
ATOM 640 C C . SER A 1 86 ? -14.610 2.529 26.050 1.00 96.25 86 SER A C 1
ATOM 642 O O . SER A 1 86 ? -14.984 1.774 25.150 1.00 96.25 86 SER A O 1
ATOM 644 N N . PHE A 1 87 ? -14.207 3.776 25.824 1.00 96.25 87 PHE A N 1
ATOM 645 C CA . PHE A 1 87 ? -14.037 4.312 24.481 1.00 96.25 87 PHE A CA 1
ATOM 646 C C . PHE A 1 87 ? -12.685 3.885 23.893 1.00 96.25 87 PHE A C 1
ATOM 648 O O . PHE A 1 87 ? -11.645 4.024 24.533 1.00 96.25 87 PHE A O 1
ATOM 655 N N . VAL A 1 88 ? -12.715 3.387 22.660 1.00 95.50 88 VAL A N 1
ATOM 656 C CA . VAL A 1 88 ? -11.556 3.008 21.854 1.00 95.50 88 VAL A CA 1
ATOM 657 C C . VAL A 1 88 ? -11.523 3.924 20.642 1.00 95.50 88 VAL A C 1
ATOM 659 O O . VAL A 1 88 ? -12.337 3.791 19.722 1.00 95.50 88 VAL A O 1
ATOM 662 N N . ALA A 1 89 ? -10.582 4.865 20.646 1.00 93.38 89 ALA A N 1
ATOM 663 C CA . ALA A 1 89 ? -10.369 5.767 19.526 1.00 93.38 89 ALA A CA 1
ATOM 664 C C . ALA A 1 89 ? -10.018 4.993 18.246 1.00 93.38 89 ALA A C 1
ATOM 666 O O . ALA A 1 89 ? -9.395 3.927 18.270 1.00 93.38 89 ALA A O 1
ATOM 667 N N . LYS A 1 90 ? -10.402 5.554 17.102 1.00 88.88 90 LYS A N 1
ATOM 668 C CA . LYS A 1 90 ? -9.964 5.084 15.792 1.00 88.88 90 LYS A CA 1
ATOM 669 C C . LYS A 1 90 ? -8.441 5.213 15.710 1.00 88.88 90 LYS A C 1
ATOM 671 O O . LYS A 1 90 ? -7.893 6.303 15.814 1.00 88.88 90 LYS A O 1
ATOM 676 N N . GLY A 1 91 ? -7.768 4.085 15.520 1.00 88.06 91 GLY A N 1
ATOM 677 C CA . GLY A 1 91 ? -6.311 4.009 15.515 1.00 88.06 91 GLY A CA 1
ATOM 678 C C . GLY A 1 91 ? -5.866 2.644 15.026 1.00 88.06 91 GLY A C 1
ATOM 679 O O . GLY A 1 91 ? -5.921 2.380 13.828 1.00 88.06 91 GLY A O 1
ATOM 680 N N . ASP A 1 92 ? -5.479 1.763 15.951 1.00 90.00 92 ASP A N 1
ATOM 681 C CA . ASP A 1 92 ? -5.036 0.409 15.615 1.00 90.00 92 ASP A CA 1
ATOM 682 C C . ASP A 1 92 ? -6.201 -0.434 15.035 1.00 90.00 92 ASP A C 1
ATOM 684 O O . ASP A 1 92 ? -7.160 -0.769 15.754 1.00 90.00 92 ASP A O 1
ATOM 688 N N . PRO A 1 93 ? -6.140 -0.818 13.741 1.00 91.50 93 PRO A N 1
ATOM 689 C CA . PRO A 1 93 ? -7.165 -1.643 13.110 1.00 91.50 93 PRO A CA 1
ATOM 690 C C . PRO A 1 93 ? -7.293 -3.026 13.756 1.00 91.50 93 PRO A C 1
ATOM 692 O O . PRO A 1 93 ? -8.365 -3.624 13.729 1.00 91.50 93 PRO A O 1
ATOM 695 N N . TYR A 1 94 ? -6.213 -3.553 14.336 1.00 93.31 94 TYR A N 1
ATOM 696 C CA . TYR A 1 94 ? -6.228 -4.851 14.997 1.00 93.31 94 TYR A CA 1
ATOM 697 C C . TYR A 1 94 ? -7.010 -4.799 16.304 1.00 93.31 94 TYR A C 1
ATOM 699 O O . TYR A 1 94 ? -7.897 -5.623 16.508 1.00 93.31 94 TYR A O 1
ATOM 707 N N . ILE A 1 95 ? -6.726 -3.814 17.161 1.00 95.12 95 ILE A N 1
ATOM 708 C CA . ILE A 1 95 ? -7.421 -3.657 18.447 1.00 95.12 95 ILE A CA 1
ATOM 709 C C . ILE A 1 95 ? -8.911 -3.423 18.209 1.00 95.12 95 ILE A C 1
ATOM 711 O O . ILE A 1 95 ? -9.746 -4.087 18.817 1.00 95.12 95 ILE A O 1
ATOM 715 N N . THR A 1 96 ? -9.252 -2.523 17.286 1.00 94.19 96 THR A N 1
A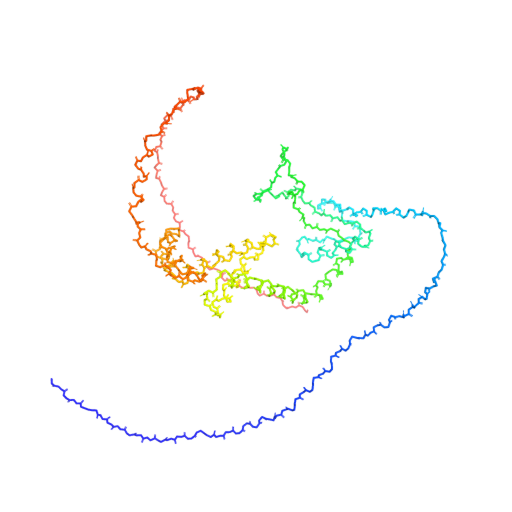TOM 716 C CA . THR A 1 96 ? -10.653 -2.226 16.956 1.00 94.19 96 THR A CA 1
ATOM 717 C C . THR A 1 96 ? -11.380 -3.436 16.365 1.00 94.19 96 THR A C 1
ATOM 719 O O . THR A 1 96 ? -12.519 -3.695 16.752 1.00 94.19 96 THR A O 1
ATOM 722 N N . LYS A 1 97 ? -10.725 -4.223 15.497 1.00 94.50 97 LYS A N 1
ATOM 723 C CA . LYS A 1 97 ? -11.265 -5.489 14.977 1.00 94.50 97 LYS A CA 1
ATOM 724 C C . LYS A 1 97 ? -11.497 -6.511 16.094 1.00 94.50 97 LYS A C 1
ATOM 726 O O . LYS A 1 97 ? -12.591 -7.052 16.192 1.00 94.50 97 LYS A O 1
ATOM 731 N N . GLN A 1 98 ? -10.501 -6.739 16.950 1.00 95.75 98 GLN A N 1
ATOM 732 C CA . GLN A 1 98 ? -10.607 -7.686 18.063 1.00 95.75 98 GLN A CA 1
ATOM 733 C C . GLN A 1 98 ? -11.697 -7.279 19.059 1.00 95.75 98 GLN A C 1
ATOM 735 O O . GLN A 1 98 ? -12.447 -8.129 19.527 1.00 95.75 98 GLN A O 1
ATOM 740 N N . CYS A 1 99 ? -11.837 -5.980 19.334 1.00 95.88 99 CYS A N 1
ATOM 741 C CA . CYS A 1 99 ? -12.919 -5.468 20.168 1.00 95.88 99 CYS A CA 1
ATOM 742 C C . CYS A 1 99 ? -14.294 -5.735 19.549 1.00 95.88 99 CYS A C 1
ATOM 744 O O . CYS A 1 99 ? -15.183 -6.174 20.271 1.00 95.88 99 CYS A O 1
ATOM 746 N N . ARG A 1 100 ? -14.468 -5.508 18.238 1.00 95.25 100 ARG A N 1
ATOM 747 C CA . ARG A 1 100 ? -15.715 -5.820 17.515 1.00 95.25 100 AR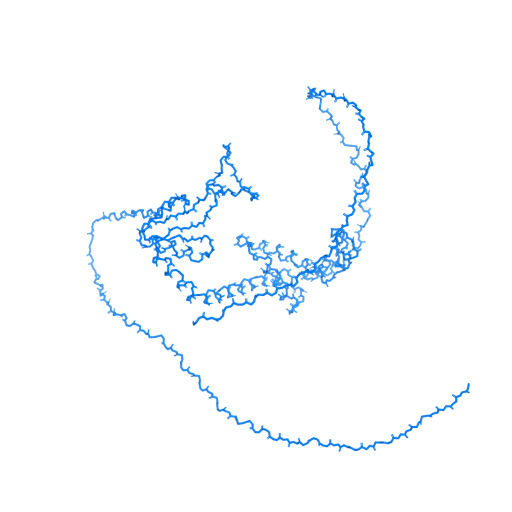G A CA 1
ATOM 748 C C . ARG A 1 100 ? -16.056 -7.304 17.632 1.00 95.25 100 ARG A C 1
ATOM 750 O O . ARG A 1 100 ? -17.091 -7.645 18.191 1.00 95.25 100 ARG A O 1
ATOM 757 N N . GLU A 1 101 ? -15.147 -8.174 17.195 1.00 95.06 101 GLU A N 1
ATOM 758 C CA . GLU A 1 101 ? -15.349 -9.630 17.177 1.00 95.06 101 GLU A CA 1
ATOM 759 C C . GLU A 1 101 ? -15.675 -10.184 18.570 1.00 95.06 101 GLU A C 1
ATOM 761 O O . GLU A 1 101 ? -16.649 -10.913 18.733 1.00 95.06 101 GLU A O 1
ATOM 766 N N . ARG A 1 102 ? -14.910 -9.795 19.598 1.00 95.56 102 ARG A N 1
ATOM 767 C CA . ARG A 1 102 ? -15.139 -10.253 20.977 1.00 95.56 102 ARG A CA 1
ATOM 768 C C . ARG A 1 102 ? -16.416 -9.699 21.595 1.00 95.56 102 ARG A C 1
ATOM 770 O O . ARG A 1 102 ? -17.037 -10.403 22.378 1.00 95.56 102 ARG A O 1
ATOM 777 N N . THR A 1 103 ? -16.788 -8.455 21.298 1.00 95.31 103 THR A N 1
ATOM 778 C CA . THR A 1 103 ? -18.007 -7.852 21.866 1.00 95.31 103 THR A CA 1
ATOM 779 C C . THR A 1 103 ? -19.247 -8.559 21.323 1.00 95.31 103 THR A C 1
ATOM 781 O O . THR A 1 103 ? -20.088 -8.970 22.116 1.00 95.31 103 THR A O 1
ATOM 784 N N . HIS A 1 104 ? -19.287 -8.817 20.012 1.00 93.19 104 HIS A N 1
ATOM 785 C CA . HIS A 1 104 ? -20.352 -9.608 19.389 1.00 93.19 104 HIS A CA 1
ATOM 786 C C . HIS A 1 104 ? -20.345 -11.069 19.852 1.00 93.19 104 HIS A C 1
ATOM 788 O O . HIS A 1 104 ? -21.394 -11.627 20.144 1.00 93.19 104 HIS A O 1
ATOM 794 N N . ALA A 1 105 ? -19.171 -11.691 20.006 1.00 93.50 105 ALA A N 1
ATOM 795 C CA . ALA A 1 105 ? -19.083 -13.059 20.526 1.00 93.50 105 ALA A CA 1
ATOM 796 C C . ALA A 1 105 ? -19.613 -13.198 21.968 1.00 93.50 105 ALA A C 1
ATOM 798 O O . ALA A 1 105 ? -19.967 -14.295 22.386 1.00 93.50 105 ALA A O 1
ATOM 799 N N . LEU A 1 106 ? -19.651 -12.101 22.731 1.00 93.62 106 LEU A N 1
ATOM 800 C CA . LEU A 1 106 ? -20.215 -12.057 24.081 1.00 93.62 106 LEU A CA 1
ATOM 801 C C . LEU A 1 106 ? -21.712 -11.704 24.106 1.00 93.62 106 LEU A C 1
ATOM 803 O O . LEU A 1 106 ? -22.253 -11.593 25.205 1.00 93.62 106 LEU A O 1
ATOM 807 N N . GLY A 1 107 ? -22.356 -11.487 22.952 1.00 92.50 107 GLY A N 1
ATOM 808 C CA . GLY A 1 107 ? -23.751 -11.037 22.886 1.00 92.50 107 GLY A CA 1
ATOM 809 C C . GLY A 1 107 ? -23.954 -9.672 23.547 1.00 92.50 107 GLY A C 1
ATOM 810 O O . GLY A 1 107 ? -24.882 -9.487 24.336 1.00 92.50 107 GLY A O 1
ATOM 811 N N . LYS A 1 108 ? -22.984 -8.762 23.382 1.00 93.12 108 LYS A N 1
ATOM 812 C CA . LYS A 1 108 ? -23.025 -7.415 23.962 1.00 93.12 108 LYS A CA 1
ATOM 813 C C . LYS A 1 108 ? -23.153 -6.382 22.852 1.00 93.12 108 LYS A C 1
ATOM 815 O O . LYS A 1 108 ? -22.503 -6.478 21.814 1.00 93.12 108 LYS A O 1
ATOM 820 N N . ALA A 1 109 ? -23.899 -5.316 23.133 1.00 93.50 109 ALA A N 1
ATOM 821 C CA . ALA A 1 109 ? -24.038 -4.194 22.217 1.00 93.50 109 ALA A CA 1
ATOM 822 C C . ALA A 1 109 ? -22.694 -3.486 21.976 1.00 93.50 109 ALA A C 1
ATOM 824 O O . ALA A 1 109 ? -21.962 -3.159 22.912 1.00 93.50 109 ALA A O 1
ATOM 825 N N . LEU A 1 110 ? -22.388 -3.192 20.713 1.00 94.69 110 LEU A N 1
ATOM 826 C CA . LEU A 1 110 ? -21.247 -2.369 20.324 1.00 94.69 110 LEU A CA 1
ATOM 827 C C . LEU A 1 110 ? -21.742 -0.996 19.859 1.00 94.69 110 LEU A C 1
ATOM 829 O O . LEU A 1 110 ? -22.600 -0.912 18.981 1.00 94.69 110 LEU A O 1
ATOM 833 N N . TYR A 1 111 ? -21.158 0.082 20.390 1.00 94.88 111 TYR A N 1
ATOM 834 C CA . TYR A 1 111 ? -21.521 1.440 19.980 1.00 94.88 111 TYR A CA 1
ATOM 835 C C . TYR A 1 111 ? -20.431 2.063 19.108 1.00 94.88 111 TYR A C 1
ATOM 837 O O . TYR A 1 111 ? -19.260 2.095 19.484 1.00 94.88 111 TYR A O 1
ATOM 845 N N . VAL A 1 112 ? -20.799 2.602 17.952 1.00 93.88 112 VAL A N 1
ATOM 846 C CA . VAL A 1 112 ? -19.904 3.326 17.046 1.00 93.88 112 VAL A CA 1
ATOM 847 C C . VAL A 1 112 ? -20.080 4.817 17.287 1.00 93.88 112 VAL A C 1
ATOM 849 O O . VAL A 1 112 ? -21.161 5.362 17.081 1.00 93.88 112 VAL A O 1
ATOM 852 N N . VAL A 1 113 ? -19.009 5.485 17.713 1.00 93.69 113 VAL A N 1
ATOM 853 C CA . VAL A 1 113 ? -19.045 6.918 18.018 1.00 93.69 113 VAL A CA 1
ATOM 854 C C . VAL A 1 113 ? -18.778 7.704 16.746 1.00 93.69 113 VAL A C 1
ATOM 856 O O . VAL A 1 113 ? -17.730 7.538 16.113 1.00 93.69 113 VAL A O 1
ATOM 859 N N . VAL A 1 114 ? -19.722 8.557 16.368 1.00 91.31 114 VAL A N 1
ATOM 860 C CA . VAL A 1 114 ? -19.657 9.357 15.145 1.00 91.31 114 VAL A CA 1
ATOM 861 C C . VAL A 1 114 ? -19.864 10.819 15.493 1.00 91.31 114 VAL A C 1
ATOM 863 O O . VAL A 1 114 ? -20.839 11.160 16.157 1.00 91.31 114 VAL A O 1
ATOM 866 N N . ASP A 1 115 ? -18.975 11.677 15.000 1.00 85.19 115 ASP A N 1
ATOM 867 C CA . ASP A 1 115 ? -19.161 13.119 15.101 1.00 85.19 115 ASP A CA 1
ATOM 868 C C . ASP A 1 115 ? -19.909 13.628 13.856 1.00 85.19 115 ASP A C 1
ATOM 870 O O . ASP A 1 115 ? -19.427 13.450 12.730 1.00 85.19 115 ASP A O 1
ATOM 874 N N . PRO A 1 116 ? -21.113 14.209 14.001 1.00 75.94 116 PRO A N 1
ATOM 875 C CA . PRO A 1 116 ? -21.853 14.763 12.875 1.00 75.94 116 PRO A CA 1
ATOM 876 C C . PRO A 1 116 ? -21.232 16.059 12.337 1.00 75.94 116 PRO A C 1
ATOM 878 O O . PRO A 1 116 ? -21.490 16.398 11.181 1.00 75.94 116 PRO A O 1
ATOM 881 N N . THR A 1 117 ? -20.430 16.767 13.140 1.00 76.31 117 THR A N 1
ATOM 882 C CA . THR A 1 117 ? -19.789 18.033 12.750 1.00 76.31 117 THR A CA 1
ATOM 883 C C . THR A 1 117 ? -18.590 17.791 11.831 1.00 76.31 117 THR A C 1
ATOM 885 O O . THR A 1 117 ? -18.354 18.543 10.883 1.00 76.31 117 THR A O 1
ATOM 888 N N . ILE A 1 118 ? -17.896 16.667 12.032 1.00 70.00 118 ILE A N 1
ATOM 889 C CA . ILE A 1 118 ? -16.748 16.250 11.230 1.00 70.00 118 ILE A CA 1
ATOM 890 C C . ILE A 1 118 ? -17.255 15.489 10.001 1.00 70.00 118 ILE A C 1
ATOM 892 O O . ILE A 1 118 ? -17.334 14.257 9.934 1.00 70.00 118 ILE A O 1
ATOM 896 N N . SER A 1 119 ? -17.663 16.258 8.997 1.00 63.44 119 SER A N 1
ATOM 897 C CA . SER A 1 119 ? -17.983 15.715 7.682 1.00 63.44 119 SER A CA 1
ATOM 898 C C . SER A 1 119 ? -16.707 15.544 6.855 1.00 63.44 119 SER A C 1
ATOM 900 O O . SER A 1 119 ? -15.841 16.416 6.821 1.00 63.44 119 SER A O 1
ATOM 902 N N . LYS A 1 120 ? -16.592 14.424 6.130 1.00 59.22 120 LYS A N 1
ATOM 903 C CA . LYS A 1 120 ? -15.546 14.212 5.115 1.00 59.22 120 LYS A CA 1
ATOM 904 C C . LYS A 1 120 ? -15.832 15.079 3.879 1.00 59.22 120 LYS A C 1
ATOM 906 O O . LYS A 1 120 ? -16.078 14.557 2.794 1.00 59.22 120 LYS A O 1
ATOM 911 N N . THR A 1 121 ? -15.896 16.396 4.029 1.00 54.50 121 THR A N 1
ATOM 912 C CA . THR A 1 121 ? -16.220 17.333 2.939 1.00 54.50 121 THR A CA 1
ATOM 913 C C . THR A 1 121 ? -15.030 17.647 2.043 1.00 54.50 121 THR A C 1
ATOM 915 O O . THR A 1 121 ? -15.245 18.018 0.895 1.00 54.50 121 THR A O 1
ATOM 918 N N . ASN A 1 122 ? -13.795 17.404 2.498 1.00 51.56 122 ASN A N 1
ATOM 919 C CA . ASN A 1 122 ? -12.582 17.681 1.716 1.00 51.56 122 ASN A CA 1
ATOM 920 C C . ASN A 1 122 ? -12.031 16.488 0.920 1.00 51.56 122 ASN A C 1
ATOM 922 O O . ASN A 1 122 ? -11.038 16.622 0.208 1.00 51.56 122 ASN A O 1
ATOM 926 N N . THR A 1 123 ? -12.648 15.306 0.989 1.00 52.06 123 THR A N 1
ATOM 927 C CA . THR A 1 123 ? -12.243 14.181 0.135 1.00 52.06 123 THR A CA 1
ATOM 928 C C . THR A 1 123 ? -13.054 14.227 -1.160 1.00 52.06 123 THR A C 1
ATOM 930 O O . THR A 1 123 ? -14.280 14.269 -1.103 1.00 52.06 123 THR A O 1
ATOM 933 N N . LYS A 1 124 ? -12.374 14.181 -2.317 1.00 46.31 124 LYS A N 1
ATOM 934 C CA . LYS A 1 124 ? -12.852 14.267 -3.725 1.00 46.31 124 LYS A CA 1
ATOM 935 C C . LYS A 1 124 ? -13.984 13.296 -4.160 1.00 46.31 124 LYS A C 1
ATOM 937 O O . LYS A 1 124 ? -14.165 13.042 -5.344 1.00 46.31 124 LYS A O 1
ATOM 942 N N . GLY A 1 125 ? -14.738 12.728 -3.222 1.00 52.06 125 GLY A N 1
ATOM 943 C CA . GLY A 1 125 ? -15.870 11.826 -3.432 1.00 52.06 125 GLY A CA 1
ATOM 944 C C . GLY A 1 125 ? -16.939 11.897 -2.334 1.00 52.06 125 GLY A C 1
ATOM 945 O O . GLY A 1 125 ? -17.738 10.968 -2.215 1.00 52.06 125 GLY A O 1
ATOM 946 N N . GLY A 1 126 ? -16.964 12.957 -1.516 1.00 54.22 126 GLY A N 1
ATOM 947 C CA . GLY A 1 126 ? -18.020 13.194 -0.533 1.00 54.22 126 GLY A CA 1
ATOM 948 C C . GLY A 1 126 ? -19.358 13.461 -1.220 1.00 54.22 126 GLY A C 1
ATOM 949 O O . GLY A 1 126 ? -19.738 14.610 -1.422 1.00 54.22 126 GLY A O 1
ATOM 950 N N . LYS A 1 127 ? -20.078 12.400 -1.608 1.00 53.28 127 LYS A N 1
ATOM 951 C CA . LYS A 1 127 ? -21.440 12.516 -2.138 1.00 53.28 127 LYS A CA 1
ATOM 952 C C . LYS A 1 127 ? -22.295 13.227 -1.084 1.00 53.28 127 LYS A C 1
ATOM 954 O O . LYS A 1 127 ? -22.530 12.691 0.000 1.00 53.28 127 LYS A O 1
ATOM 959 N N . LYS A 1 128 ? -22.749 14.443 -1.382 1.00 55.09 128 LYS A N 1
ATOM 960 C CA . LYS A 1 128 ? -23.883 15.053 -0.683 1.00 55.09 128 LYS A CA 1
ATOM 961 C C . LYS A 1 128 ? -25.151 14.414 -1.245 1.00 55.09 128 LYS A C 1
ATOM 963 O O . LYS A 1 128 ? -25.209 14.093 -2.432 1.00 55.09 128 LYS A O 1
ATOM 968 N N . ARG A 1 129 ? -26.150 14.168 -0.401 1.00 54.97 129 ARG A N 1
ATOM 969 C CA . ARG A 1 129 ? -27.485 13.816 -0.904 1.00 54.97 129 ARG A CA 1
ATOM 970 C C . ARG A 1 129 ? -28.078 15.049 -1.599 1.00 54.97 129 ARG A C 1
ATOM 972 O O . ARG A 1 129 ? -27.646 16.167 -1.326 1.00 54.97 129 ARG A O 1
ATOM 979 N N . SER A 1 130 ? -29.085 14.854 -2.450 1.00 58.47 130 SER A N 1
ATOM 980 C CA . SER A 1 130 ? -29.810 15.942 -3.135 1.00 58.47 130 SER A CA 1
ATOM 981 C C . SER A 1 130 ? -30.357 17.018 -2.184 1.00 58.47 130 SER A C 1
ATOM 983 O O . SER A 1 130 ? -30.567 18.148 -2.596 1.00 58.47 130 SER A O 1
ATOM 985 N N . ASN A 1 131 ? -30.520 16.697 -0.897 1.00 65.31 131 ASN A N 1
ATOM 986 C CA . ASN A 1 131 ? -30.950 17.618 0.156 1.00 65.31 131 ASN A CA 1
ATOM 987 C C . ASN A 1 131 ? -29.797 18.332 0.898 1.00 65.31 131 ASN A C 1
ATOM 989 O O . ASN A 1 131 ? -29.999 18.813 2.010 1.00 65.31 131 ASN A O 1
ATOM 993 N N . GLY A 1 132 ? -28.570 18.315 0.367 1.00 61.12 132 GLY A N 1
ATOM 994 C CA . GLY A 1 132 ? -27.401 18.953 0.986 1.00 61.12 132 GLY A CA 1
ATOM 995 C C . GLY A 1 132 ? -26.866 18.257 2.246 1.00 61.12 132 GLY A C 1
ATOM 996 O O . GLY A 1 132 ? -25.776 18.601 2.705 1.00 61.12 132 GLY A O 1
ATOM 997 N N . LYS A 1 133 ? -27.562 17.242 2.784 1.00 57.94 133 LYS A N 1
ATOM 998 C CA . LYS A 1 133 ? -27.097 16.484 3.954 1.00 57.94 133 LYS A CA 1
ATOM 999 C C . LYS A 1 133 ? -25.971 15.518 3.561 1.00 57.94 133 LYS A C 1
ATOM 1001 O O . LYS A 1 133 ? -26.047 14.876 2.502 1.00 57.94 133 LYS A O 1
ATOM 1006 N N . PRO A 1 134 ? -24.938 15.351 4.407 1.00 57.34 134 PRO A N 1
ATOM 1007 C CA . PRO A 1 134 ? -23.908 14.349 4.172 1.00 57.34 134 PRO A CA 1
ATOM 1008 C C . PRO A 1 134 ? -24.538 12.949 4.153 1.00 57.34 134 PRO A C 1
ATOM 1010 O O . PRO A 1 134 ? -25.409 12.622 4.965 1.00 57.34 134 PRO A O 1
ATOM 1013 N N . CYS A 1 135 ? -24.114 12.106 3.205 1.00 53.56 135 CYS A N 1
ATOM 1014 C CA . CYS A 1 135 ? -24.510 10.697 3.194 1.00 53.56 135 CYS A CA 1
ATOM 1015 C C . CYS A 1 135 ? -24.122 10.030 4.527 1.00 53.56 135 CYS A C 1
ATOM 1017 O O . CYS A 1 135 ? -23.146 10.437 5.156 1.00 53.56 135 CYS A O 1
ATOM 1019 N N . ARG A 1 136 ? -24.818 8.955 4.943 1.00 53.12 136 ARG A N 1
ATOM 1020 C CA . ARG A 1 136 ? -24.436 8.171 6.145 1.00 53.12 136 ARG A CA 1
ATOM 1021 C C . ARG A 1 136 ? -22.960 7.723 6.104 1.00 53.12 136 ARG A C 1
ATOM 1023 O O . ARG A 1 136 ? -22.338 7.613 7.152 1.00 53.12 136 ARG A O 1
ATOM 1030 N N . SER A 1 137 ? -22.399 7.540 4.906 1.00 55.78 137 SER A N 1
ATOM 1031 C CA . SER A 1 137 ? -20.991 7.211 4.628 1.00 55.78 137 SER A CA 1
ATOM 1032 C C . SER A 1 137 ? -19.998 8.386 4.737 1.00 55.78 137 SER A C 1
ATOM 1034 O O . SER A 1 137 ? -18.784 8.168 4.735 1.00 55.78 137 SER A O 1
ATOM 1036 N N . GLY A 1 138 ? -20.493 9.624 4.823 1.00 56.34 138 GLY A N 1
ATOM 1037 C CA . GLY A 1 138 ? -19.705 10.859 4.853 1.00 56.34 138 GLY A CA 1
ATOM 1038 C C . GLY A 1 138 ? -19.358 11.371 6.252 1.00 56.34 138 GLY A C 1
ATOM 1039 O O . GLY A 1 138 ? -18.661 12.377 6.354 1.00 56.34 138 GLY A O 1
ATOM 1040 N N . ARG A 1 139 ? -19.823 10.706 7.315 1.00 70.19 139 ARG A N 1
ATOM 1041 C CA . ARG A 1 139 ? -19.485 11.076 8.696 1.00 70.19 139 ARG A CA 1
ATOM 1042 C C . ARG A 1 139 ? -18.173 10.433 9.136 1.00 70.19 139 ARG A C 1
ATOM 1044 O O . ARG A 1 139 ? -17.862 9.299 8.749 1.00 70.19 139 ARG A O 1
ATOM 1051 N N . GLU A 1 140 ? -17.391 11.159 9.922 1.00 81.62 140 GLU A N 1
ATOM 1052 C CA . GLU A 1 140 ? -16.181 10.632 10.537 1.00 81.62 140 GLU A CA 1
ATOM 1053 C C . GLU A 1 140 ? -16.533 9.776 11.761 1.00 81.62 140 GLU A C 1
ATOM 1055 O O . GLU A 1 140 ? -17.112 10.236 12.742 1.00 81.62 140 GLU A O 1
ATOM 1060 N N . VAL A 1 141 ? -16.184 8.489 11.689 1.00 88.31 141 VAL A N 1
ATOM 1061 C CA . VAL A 1 141 ? -16.201 7.597 12.852 1.00 88.31 141 VAL A CA 1
ATOM 1062 C C . VAL A 1 141 ? -15.000 7.954 13.723 1.00 88.31 141 VAL A C 1
ATOM 1064 O O . VAL A 1 141 ? -13.863 7.790 13.275 1.00 88.31 141 VAL A O 1
ATOM 1067 N N . LEU A 1 142 ? -15.256 8.405 14.949 1.00 91.50 142 LEU A N 1
ATOM 1068 C CA . LEU A 1 142 ? -14.224 8.732 15.935 1.00 91.50 142 LEU A CA 1
ATOM 1069 C C . LEU A 1 142 ? -13.644 7.480 16.597 1.00 91.50 142 LEU A C 1
ATOM 1071 O O . LEU A 1 142 ? -12.473 7.457 16.967 1.00 91.50 142 LEU A O 1
ATOM 1075 N N . GLY A 1 143 ? -14.454 6.433 16.756 1.00 93.75 143 GLY A N 1
ATOM 1076 C CA . GLY A 1 143 ? -14.052 5.216 17.453 1.00 93.75 143 GLY A CA 1
ATOM 1077 C C . GLY A 1 143 ? -15.221 4.288 17.760 1.00 93.75 143 GLY A C 1
ATOM 1078 O O . GLY A 1 143 ? -16.308 4.421 17.194 1.00 93.75 143 GLY A O 1
ATOM 1079 N N . ILE A 1 144 ? -14.991 3.343 18.668 1.00 95.44 144 ILE A N 1
ATOM 1080 C CA . ILE A 1 144 ? -15.999 2.400 19.169 1.00 95.44 144 ILE A CA 1
ATOM 1081 C C . ILE A 1 144 ? -16.043 2.435 20.699 1.00 95.44 144 ILE A C 1
ATOM 1083 O O . ILE A 1 144 ? -15.027 2.680 21.340 1.00 95.44 144 ILE A O 1
ATOM 1087 N N . ARG A 1 145 ? -17.202 2.175 21.303 1.00 96.50 145 ARG A N 1
ATOM 1088 C CA . ARG A 1 145 ? -17.335 1.891 22.736 1.00 96.50 145 ARG A CA 1
ATOM 1089 C C . ARG A 1 145 ? -17.604 0.401 22.887 1.00 96.50 145 ARG A C 1
ATOM 1091 O O . ARG A 1 145 ? -18.570 -0.115 22.327 1.00 96.50 145 ARG A O 1
ATOM 1098 N N . CYS A 1 146 ? -16.748 -0.273 23.642 1.00 95.94 146 CYS A N 1
ATOM 1099 C CA . CYS A 1 146 ? -16.842 -1.703 23.926 1.00 95.94 146 CYS A CA 1
ATOM 1100 C C . CYS A 1 146 ? -16.640 -1.960 25.428 1.00 95.94 146 CYS A C 1
ATOM 1102 O O . CYS A 1 146 ? -16.157 -1.073 26.138 1.00 95.94 146 CYS A O 1
ATOM 1104 N N . PRO A 1 147 ? -16.999 -3.144 25.946 1.00 97.56 147 PRO A N 1
ATOM 1105 C CA . PRO A 1 147 ? -16.772 -3.476 27.347 1.00 97.56 147 PRO A CA 1
ATOM 1106 C C . PRO A 1 147 ? -15.291 -3.359 27.748 1.00 97.56 147 PRO A C 1
ATOM 1108 O O . PRO A 1 147 ? -14.405 -3.834 27.037 1.00 97.56 147 PRO A O 1
ATOM 1111 N N . LYS A 1 148 ? -15.013 -2.790 28.928 1.00 97.12 148 LYS A N 1
ATOM 1112 C CA . LYS A 1 148 ? -13.647 -2.468 29.390 1.00 97.12 148 LYS A CA 1
ATOM 1113 C C . LYS A 1 148 ? -12.705 -3.678 29.396 1.00 97.12 148 LYS A C 1
ATOM 1115 O O . LYS A 1 148 ? -11.561 -3.565 28.972 1.00 97.12 148 LYS A O 1
ATOM 1120 N N . HIS A 1 149 ? -13.197 -4.839 29.828 1.00 97.12 149 HIS A N 1
ATOM 1121 C CA . HIS A 1 149 ? -12.420 -6.085 29.861 1.00 97.12 149 HIS A CA 1
ATOM 1122 C C . HIS A 1 149 ? -12.077 -6.621 28.460 1.00 97.12 149 HIS A C 1
ATOM 1124 O O . HIS A 1 149 ? -11.030 -7.238 28.278 1.00 97.12 149 HIS A O 1
ATOM 1130 N N . VAL A 1 150 ? -12.927 -6.374 27.456 1.00 97.19 150 VAL A N 1
ATOM 1131 C CA . VAL A 1 150 ? -12.636 -6.729 26.057 1.00 97.19 150 VAL A CA 1
ATOM 1132 C C . VAL A 1 150 ? -11.511 -5.849 25.526 1.00 97.19 150 VAL A C 1
ATOM 1134 O O . VAL A 1 150 ? -10.603 -6.342 24.858 1.00 97.19 150 VAL A O 1
ATOM 1137 N N . TYR A 1 151 ? -11.543 -4.555 25.852 1.00 96.56 151 TYR A N 1
ATOM 1138 C CA . TYR A 1 151 ? -10.506 -3.624 25.429 1.00 96.56 151 TYR A CA 1
ATOM 1139 C C . TYR A 1 151 ? -9.138 -3.956 26.036 1.00 96.56 151 TYR A C 1
ATOM 1141 O O . TYR A 1 151 ? -8.155 -4.044 25.299 1.00 96.56 151 TYR A O 1
ATOM 1149 N N . THR A 1 152 ? -9.065 -4.208 27.347 1.00 97.00 152 THR A N 1
ATOM 1150 C CA . THR A 1 152 ? -7.805 -4.599 28.005 1.00 97.00 152 THR A CA 1
ATOM 1151 C C . THR A 1 152 ? -7.265 -5.911 27.442 1.00 97.00 152 THR A C 1
ATOM 1153 O O . THR A 1 152 ? -6.081 -5.996 27.124 1.00 97.00 152 THR A O 1
ATOM 1156 N N . TRP A 1 153 ? -8.131 -6.906 27.221 1.00 97.19 153 TRP A N 1
ATOM 1157 C CA . TRP A 1 153 ? -7.747 -8.158 26.568 1.00 97.19 153 TRP A CA 1
ATOM 1158 C C . TRP A 1 153 ? -7.180 -7.926 25.159 1.00 97.19 153 TRP A C 1
ATOM 1160 O O . TRP A 1 153 ? -6.123 -8.462 24.821 1.00 97.19 153 TRP A O 1
ATOM 1170 N N . ALA A 1 154 ? -7.839 -7.092 24.347 1.00 96.50 154 ALA A N 1
ATOM 1171 C CA . ALA A 1 154 ? -7.397 -6.789 22.988 1.00 96.50 154 ALA A CA 1
ATOM 1172 C C . ALA A 1 154 ? -6.027 -6.091 22.968 1.00 96.50 154 ALA A C 1
ATOM 1174 O O . ALA A 1 154 ? -5.204 -6.399 22.104 1.00 96.50 154 ALA A O 1
ATOM 1175 N N . GLN A 1 155 ? -5.748 -5.204 23.931 1.00 96.12 155 GLN A N 1
ATOM 1176 C CA . GLN A 1 155 ? -4.422 -4.601 24.096 1.00 96.12 155 GLN A CA 1
ATOM 1177 C C . GLN A 1 155 ? -3.358 -5.645 24.452 1.00 96.12 155 GLN A C 1
ATOM 1179 O O . GLN A 1 155 ? -2.319 -5.707 23.792 1.00 96.12 155 GLN A O 1
ATOM 1184 N N . SER A 1 156 ? -3.618 -6.503 25.445 1.00 96.19 156 SER A N 1
ATOM 1185 C CA . SER A 1 156 ? -2.682 -7.564 25.835 1.00 96.19 156 SER A CA 1
ATOM 1186 C C . SER A 1 156 ? -2.376 -8.502 24.665 1.00 96.19 156 SER A C 1
ATOM 1188 O O . SER A 1 156 ? -1.215 -8.814 24.406 1.00 96.19 156 SER A O 1
ATOM 1190 N N . GLN A 1 157 ? -3.392 -8.887 23.888 1.00 95.00 157 GLN A N 1
ATOM 1191 C CA . GLN A 1 157 ? -3.209 -9.692 22.679 1.00 95.00 157 GLN A CA 1
ATOM 1192 C C . GLN A 1 157 ? -2.441 -8.958 21.579 1.00 95.00 157 GLN A C 1
ATOM 1194 O O . GLN A 1 157 ? -1.629 -9.565 20.876 1.00 95.00 157 GLN A O 1
ATOM 1199 N N . ALA A 1 158 ? -2.680 -7.656 21.406 1.00 94.50 158 ALA A N 1
ATOM 1200 C CA . ALA A 1 158 ? -1.962 -6.854 20.424 1.00 94.50 158 ALA A CA 1
ATOM 1201 C C . ALA A 1 158 ? -0.459 -6.827 20.721 1.00 94.50 158 ALA A C 1
ATOM 1203 O O . ALA A 1 158 ? 0.329 -6.968 19.781 1.00 94.50 158 ALA A O 1
ATOM 1204 N N . LEU A 1 159 ? -0.083 -6.718 21.999 1.00 95.00 159 LEU A N 1
ATOM 1205 C CA . LEU A 1 159 ? 1.304 -6.777 22.460 1.00 95.00 159 LEU A CA 1
ATOM 1206 C C . LEU A 1 159 ? 1.905 -8.176 22.273 1.00 95.00 159 LEU A C 1
ATOM 1208 O O . LEU A 1 159 ? 2.952 -8.306 21.642 1.00 95.00 159 LEU A O 1
ATOM 1212 N N . GLN A 1 160 ? 1.218 -9.226 22.735 1.00 95.62 160 GLN A N 1
ATOM 1213 C 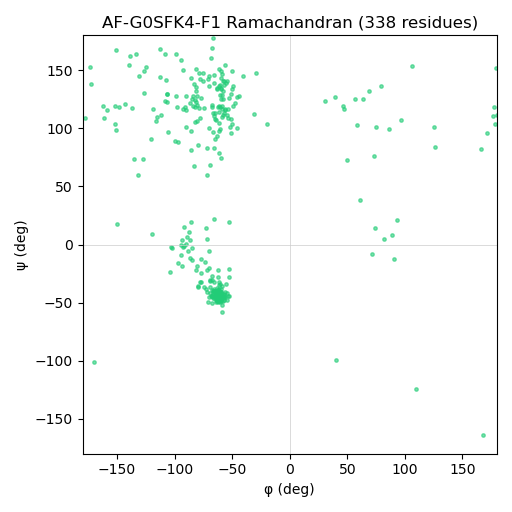CA . GLN A 1 160 ? 1.706 -10.611 22.644 1.00 95.62 160 GLN A CA 1
ATOM 1214 C C . GLN A 1 160 ? 1.948 -11.057 21.196 1.00 95.62 160 GLN A C 1
ATOM 1216 O O . GLN A 1 160 ? 2.949 -11.700 20.884 1.00 95.62 160 GLN A O 1
ATOM 1221 N N . THR A 1 161 ? 1.053 -10.684 20.282 1.00 94.69 161 THR A N 1
ATOM 1222 C CA . THR A 1 161 ? 1.133 -11.099 18.873 1.00 94.69 161 THR A CA 1
ATOM 1223 C C . THR A 1 161 ? 1.904 -10.118 17.992 1.00 94.69 161 THR A C 1
ATOM 1225 O O . THR A 1 161 ? 2.063 -10.382 16.801 1.00 94.69 161 THR A O 1
ATOM 1228 N N . ALA A 1 162 ? 2.397 -8.993 18.524 1.00 92.44 162 ALA A N 1
ATOM 1229 C CA . ALA A 1 162 ? 3.025 -7.933 17.729 1.00 92.44 162 ALA A CA 1
ATOM 1230 C C . ALA A 1 162 ? 4.171 -8.459 16.851 1.00 92.44 162 ALA A C 1
ATOM 1232 O O . ALA A 1 162 ? 4.206 -8.199 15.645 1.00 92.44 162 ALA A O 1
ATOM 1233 N N . HIS A 1 163 ? 5.069 -9.258 17.436 1.00 93.88 163 HIS A N 1
ATOM 1234 C CA . HIS A 1 163 ? 6.191 -9.855 16.713 1.00 93.88 163 HIS A CA 1
ATOM 1235 C C . HIS A 1 163 ? 5.712 -10.813 15.613 1.00 93.88 163 HIS A C 1
ATOM 1237 O O . HIS A 1 163 ? 6.111 -10.687 14.457 1.00 93.88 163 HIS A O 1
ATOM 1243 N N . GLN A 1 164 ? 4.790 -11.723 15.941 1.00 94.12 164 GLN A N 1
ATOM 1244 C CA . GLN A 1 164 ? 4.255 -12.696 14.984 1.00 94.12 164 GLN A CA 1
ATOM 1245 C C . GLN A 1 164 ? 3.507 -12.018 13.829 1.00 94.12 164 GLN A C 1
ATOM 1247 O O . GLN A 1 164 ? 3.676 -12.404 12.674 1.00 94.12 164 GLN A O 1
ATOM 1252 N N . ARG A 1 165 ? 2.727 -10.964 14.108 1.00 91.69 165 ARG A N 1
ATOM 1253 C CA . ARG A 1 165 ? 2.037 -10.167 13.083 1.00 91.69 165 ARG A CA 1
ATOM 1254 C C . ARG A 1 165 ? 3.028 -9.452 12.167 1.00 91.69 165 ARG A C 1
ATOM 1256 O O . ARG A 1 165 ? 2.817 -9.432 10.954 1.00 91.69 165 ARG A O 1
ATOM 1263 N N . LYS A 1 166 ? 4.121 -8.913 12.719 1.00 90.44 166 LYS A N 1
ATOM 1264 C CA . LYS A 1 166 ? 5.196 -8.284 11.938 1.00 90.44 166 LYS A CA 1
ATOM 1265 C C . LYS A 1 166 ? 5.871 -9.296 11.010 1.00 90.44 166 LYS A C 1
ATOM 1267 O O . LYS A 1 166 ? 5.996 -9.026 9.819 1.00 90.44 166 LYS A O 1
ATOM 1272 N N . GLU A 1 167 ? 6.232 -10.469 11.520 1.00 92.50 167 GLU A N 1
ATOM 1273 C CA . GLU A 1 167 ? 6.834 -11.546 10.721 1.00 92.50 167 GLU A CA 1
ATOM 1274 C C . GLU A 1 167 ? 5.872 -12.084 9.650 1.00 92.50 167 GLU A C 1
ATOM 1276 O O . GLU A 1 167 ? 6.252 -12.251 8.491 1.00 92.50 167 GLU A O 1
ATOM 1281 N N . ALA A 1 168 ? 4.593 -12.266 9.985 1.00 90.94 168 ALA A N 1
ATOM 1282 C CA . ALA A 1 168 ? 3.572 -12.660 9.019 1.00 90.94 168 ALA A CA 1
ATOM 1283 C C . ALA A 1 168 ? 3.391 -11.608 7.911 1.00 90.94 168 ALA A C 1
ATOM 1285 O O . ALA A 1 168 ? 3.240 -11.969 6.741 1.00 90.94 168 ALA A O 1
ATOM 1286 N N . SER A 1 169 ? 3.439 -10.315 8.254 1.00 88.00 169 SER A N 1
ATOM 1287 C CA . SER A 1 169 ? 3.397 -9.226 7.273 1.00 88.00 169 SER A CA 1
ATOM 1288 C C . SER A 1 169 ? 4.609 -9.271 6.346 1.00 88.00 169 SER A C 1
ATOM 1290 O O . SER A 1 169 ? 4.428 -9.262 5.132 1.00 88.00 169 SER A O 1
ATOM 1292 N N . LYS A 1 170 ? 5.824 -9.421 6.892 1.00 89.12 170 LYS A N 1
ATOM 1293 C CA . LYS A 1 170 ? 7.051 -9.579 6.091 1.00 89.12 170 LYS A CA 1
ATOM 1294 C C . LYS A 1 170 ? 6.963 -10.777 5.145 1.00 89.12 170 LYS A C 1
ATOM 1296 O O . LYS A 1 170 ? 7.326 -10.670 3.978 1.00 89.12 170 LYS A O 1
ATOM 1301 N N . ARG A 1 171 ? 6.439 -11.915 5.618 1.00 89.44 171 ARG A N 1
ATOM 1302 C CA . ARG A 1 171 ? 6.267 -13.117 4.785 1.00 89.44 171 ARG A CA 1
ATOM 1303 C C . ARG A 1 171 ? 5.332 -12.856 3.604 1.00 89.44 171 ARG A C 1
ATOM 1305 O O . ARG A 1 171 ? 5.637 -13.265 2.488 1.00 89.44 171 ARG A O 1
ATOM 1312 N N . ARG A 1 172 ? 4.215 -12.161 3.839 1.00 85.62 172 ARG A N 1
ATOM 1313 C CA . ARG A 1 172 ? 3.262 -11.780 2.782 1.00 85.62 172 ARG A CA 1
ATOM 1314 C C . ARG A 1 172 ? 3.847 -10.758 1.814 1.00 85.62 172 ARG A C 1
ATOM 1316 O O . ARG A 1 172 ? 3.600 -10.859 0.618 1.00 85.62 172 ARG A O 1
ATOM 1323 N N . GLU A 1 173 ? 4.609 -9.786 2.310 1.00 85.88 173 GLU A N 1
ATOM 1324 C CA . GLU A 1 173 ? 5.313 -8.824 1.457 1.00 85.88 173 GLU A CA 1
ATOM 1325 C C . GLU A 1 173 ? 6.300 -9.540 0.532 1.00 85.88 173 GLU A C 1
ATOM 1327 O O . GLU A 1 173 ? 6.225 -9.339 -0.675 1.00 85.88 173 GLU A O 1
ATOM 1332 N N . LYS A 1 174 ? 7.106 -10.470 1.058 1.00 87.25 174 LYS A N 1
ATOM 1333 C CA . LYS A 1 174 ? 8.025 -11.293 0.256 1.00 87.25 174 LYS A CA 1
ATOM 1334 C C . LYS A 1 174 ? 7.305 -12.145 -0.796 1.00 87.25 174 LYS A C 1
ATOM 1336 O O . LYS A 1 174 ? 7.766 -12.271 -1.926 1.00 87.25 174 LYS A O 1
ATOM 1341 N N . GLU A 1 175 ? 6.164 -12.740 -0.452 1.00 86.56 175 GLU A N 1
ATOM 1342 C CA . GLU A 1 175 ? 5.352 -13.484 -1.424 1.00 86.56 175 GLU A CA 1
ATOM 1343 C C . GLU A 1 175 ? 4.824 -12.563 -2.537 1.00 86.56 175 GLU A C 1
ATOM 1345 O O . GLU A 1 175 ? 4.834 -12.924 -3.715 1.00 86.56 175 GLU A O 1
ATOM 1350 N N . ASN A 1 176 ? 4.388 -11.354 -2.176 1.00 85.44 176 ASN A N 1
ATOM 1351 C CA . ASN A 1 176 ? 3.939 -10.356 -3.140 1.00 85.44 176 ASN A CA 1
ATOM 1352 C C . ASN A 1 176 ? 5.085 -9.858 -4.029 1.00 85.44 176 ASN A C 1
ATOM 1354 O O . ASN A 1 176 ? 4.877 -9.722 -5.232 1.00 85.44 176 ASN A O 1
ATOM 1358 N N . GLU A 1 177 ? 6.284 -9.649 -3.485 1.00 86.88 177 GLU A N 1
ATOM 1359 C CA . GLU A 1 177 ? 7.492 -9.358 -4.268 1.00 86.88 177 GLU A CA 1
ATOM 1360 C C . GLU A 1 177 ? 7.761 -10.465 -5.291 1.00 86.88 177 GLU A C 1
ATOM 1362 O O . GLU A 1 177 ? 7.950 -10.170 -6.468 1.00 86.88 177 GLU A O 1
ATOM 1367 N N . GLY A 1 178 ? 7.655 -11.739 -4.896 1.00 88.00 178 GLY A N 1
ATOM 1368 C CA . GLY A 1 178 ? 7.800 -12.870 -5.820 1.00 88.00 178 GLY A CA 1
ATOM 1369 C C . GLY A 1 178 ? 6.763 -12.880 -6.954 1.00 88.00 178 GLY A C 1
ATOM 1370 O O . GLY A 1 178 ? 7.079 -13.254 -8.087 1.00 88.00 178 GLY A O 1
ATOM 1371 N N . LYS A 1 179 ? 5.528 -12.424 -6.695 1.00 88.31 179 LYS A N 1
ATOM 1372 C CA . LYS A 1 179 ? 4.502 -12.243 -7.743 1.00 88.31 179 LYS A CA 1
ATOM 1373 C C . LYS A 1 179 ? 4.903 -11.145 -8.727 1.00 88.31 179 LYS A C 1
ATOM 1375 O O . LYS A 1 179 ? 4.785 -11.349 -9.935 1.00 88.31 179 LYS A O 1
ATOM 1380 N N . TRP A 1 180 ? 5.397 -10.011 -8.232 1.00 89.00 180 TRP A N 1
ATOM 1381 C CA . TRP A 1 180 ? 5.879 -8.912 -9.073 1.00 89.00 180 TRP A CA 1
ATOM 1382 C C . TRP A 1 180 ? 7.087 -9.310 -9.908 1.00 89.00 180 TRP A C 1
ATOM 1384 O O . TRP A 1 180 ? 7.111 -9.052 -11.107 1.00 89.00 180 TRP A O 1
ATOM 1394 N N . GLU A 1 181 ? 8.045 -9.999 -9.300 1.00 90.62 181 GLU A N 1
ATOM 1395 C CA . GLU A 1 181 ? 9.250 -10.483 -9.964 1.00 90.62 181 GLU A CA 1
ATOM 1396 C C . GLU A 1 181 ? 8.912 -11.465 -11.098 1.00 90.62 181 GLU A C 1
ATOM 1398 O O . GLU A 1 181 ? 9.475 -11.379 -12.190 1.00 90.62 181 GLU A O 1
ATOM 1403 N N . ARG A 1 182 ? 7.932 -12.358 -10.887 1.00 90.81 182 ARG A N 1
ATOM 1404 C CA . ARG A 1 182 ? 7.430 -13.263 -11.932 1.00 90.81 182 ARG A CA 1
ATOM 1405 C C . ARG A 1 182 ? 6.803 -12.504 -13.101 1.00 90.81 182 ARG A C 1
ATOM 1407 O O . A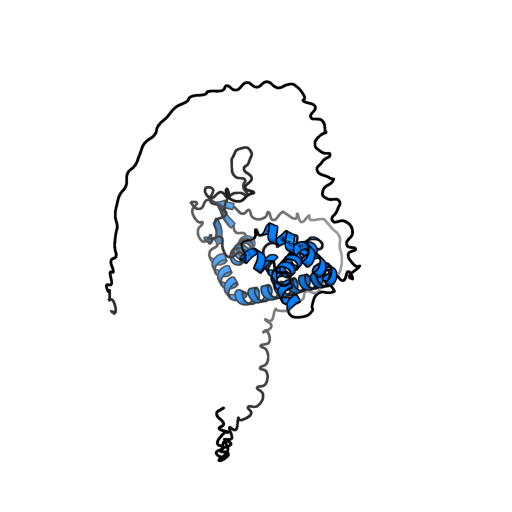RG A 1 182 ? 7.126 -12.800 -14.247 1.00 90.81 182 ARG A O 1
ATOM 1414 N N . VAL A 1 183 ? 5.919 -11.542 -12.822 1.00 91.62 183 VAL A N 1
ATOM 1415 C CA . VAL A 1 183 ? 5.293 -10.720 -13.874 1.00 91.62 183 VAL A CA 1
ATOM 1416 C C . VAL A 1 183 ? 6.358 -9.936 -14.634 1.00 91.62 183 VAL A C 1
ATOM 1418 O O . VAL A 1 183 ? 6.334 -9.897 -15.859 1.00 91.62 183 VAL A O 1
ATOM 1421 N N . MET A 1 184 ? 7.326 -9.363 -13.925 1.00 91.19 184 MET A N 1
ATOM 1422 C CA . MET A 1 184 ? 8.396 -8.575 -14.523 1.00 91.19 184 MET A CA 1
ATOM 1423 C C . MET A 1 184 ? 9.279 -9.401 -15.454 1.00 91.19 184 MET A C 1
ATOM 1425 O O . MET A 1 184 ? 9.523 -8.968 -16.574 1.00 91.19 184 MET A O 1
ATOM 1429 N N . ARG A 1 185 ? 9.674 -10.613 -15.045 1.00 90.88 185 ARG A N 1
ATOM 1430 C CA . ARG A 1 185 ? 10.414 -11.542 -15.913 1.00 90.88 185 ARG A CA 1
ATOM 1431 C C . ARG A 1 185 ? 9.633 -11.961 -17.158 1.00 90.88 185 ARG A C 1
ATOM 1433 O O . ARG A 1 185 ? 10.245 -12.207 -18.188 1.00 90.88 185 ARG A O 1
ATOM 1440 N N . GLY A 1 186 ? 8.306 -12.047 -17.065 1.00 90.69 186 GLY A N 1
ATOM 1441 C CA . GLY A 1 186 ? 7.455 -12.355 -18.215 1.00 90.69 186 GLY A CA 1
ATOM 1442 C C . GLY A 1 186 ? 7.330 -11.194 -19.205 1.00 90.69 186 GLY A C 1
ATOM 1443 O O . GLY A 1 186 ? 7.306 -11.425 -20.407 1.00 90.69 186 GLY A O 1
ATOM 1444 N N . VAL A 1 187 ? 7.252 -9.952 -18.714 1.00 92.19 187 VAL A N 1
ATOM 1445 C CA . VAL A 1 187 ? 7.120 -8.757 -19.571 1.00 92.19 187 VAL A CA 1
ATOM 1446 C C . VAL A 1 187 ? 8.466 -8.338 -20.164 1.00 92.19 187 VAL A C 1
ATOM 1448 O O . VAL A 1 187 ? 8.510 -7.901 -21.308 1.00 92.19 187 VAL A O 1
ATOM 1451 N N . PHE A 1 188 ? 9.550 -8.475 -19.397 1.00 92.38 188 PHE A N 1
ATOM 1452 C CA . PHE A 1 188 ? 10.889 -8.023 -19.767 1.00 92.38 188 PHE A CA 1
ATOM 1453 C C . PHE A 1 188 ? 11.923 -9.158 -19.636 1.00 92.38 188 PHE A C 1
ATOM 1455 O O . PHE A 1 188 ? 12.721 -9.166 -18.692 1.00 92.38 188 PHE A O 1
ATOM 1462 N N . PRO A 1 189 ? 11.918 -10.146 -20.550 1.00 91.19 189 PRO A N 1
ATOM 1463 C CA . PRO A 1 189 ? 12.841 -11.281 -20.502 1.00 91.19 189 PRO A CA 1
ATOM 1464 C C . PRO A 1 189 ? 14.309 -10.897 -20.764 1.00 91.19 189 PRO A C 1
ATOM 1466 O O . PRO A 1 189 ? 15.207 -11.574 -20.264 1.00 91.19 189 PRO A O 1
ATOM 1469 N N . GLY A 1 190 ? 14.558 -9.821 -21.519 1.00 87.62 190 GLY A N 1
ATOM 1470 C CA . GLY A 1 190 ? 15.894 -9.322 -21.874 1.00 87.62 190 GLY A CA 1
ATOM 1471 C C . GLY A 1 190 ? 16.508 -8.361 -20.850 1.00 87.62 190 GLY A C 1
ATOM 1472 O O . GLY A 1 190 ? 17.575 -7.803 -21.090 1.00 87.62 190 GLY A O 1
ATOM 1473 N N . MET A 1 191 ? 15.838 -8.126 -19.721 1.00 87.00 191 MET A N 1
ATOM 1474 C CA . MET A 1 191 ? 16.309 -7.193 -18.699 1.00 87.00 191 MET A CA 1
ATOM 1475 C C . MET A 1 191 ? 17.553 -7.730 -17.959 1.00 87.00 191 MET A C 1
ATOM 1477 O O . MET A 1 191 ? 17.624 -8.936 -17.687 1.00 87.00 191 MET A O 1
ATOM 1481 N N . PRO A 1 192 ? 18.510 -6.860 -17.566 1.00 84.81 192 PRO A N 1
ATOM 1482 C CA . PRO A 1 192 ? 19.666 -7.258 -16.770 1.00 84.81 192 PRO A CA 1
ATOM 1483 C C . PRO A 1 192 ? 19.257 -8.022 -15.505 1.00 84.81 192 PRO A C 1
ATOM 1485 O O . PRO A 1 192 ? 18.428 -7.573 -14.708 1.00 84.81 192 PRO A O 1
ATOM 1488 N N . LYS A 1 193 ? 19.836 -9.212 -15.330 1.00 82.19 193 LYS A N 1
ATOM 1489 C CA . LYS A 1 193 ? 19.600 -10.068 -14.162 1.00 82.19 193 LYS A CA 1
ATOM 1490 C C . LYS A 1 193 ? 20.468 -9.588 -12.995 1.00 82.19 193 LYS A C 1
ATOM 1492 O O . LYS A 1 193 ? 21.562 -9.083 -13.208 1.00 82.19 193 LYS A O 1
ATOM 1497 N N . GLY A 1 194 ? 20.010 -9.805 -11.761 1.00 83.38 194 GLY A N 1
ATOM 1498 C CA . GLY A 1 194 ? 20.791 -9.506 -10.555 1.00 83.38 194 GLY A CA 1
ATOM 1499 C C . GLY A 1 194 ? 20.247 -8.317 -9.767 1.00 83.38 194 GLY A C 1
ATOM 1500 O O . GLY A 1 194 ? 19.091 -8.345 -9.344 1.00 83.38 194 GLY A O 1
ATOM 1501 N N . GLU A 1 195 ? 21.090 -7.316 -9.521 1.00 80.38 195 GLU A N 1
ATOM 1502 C CA . GLU A 1 195 ? 20.801 -6.183 -8.627 1.00 80.38 195 GLU A CA 1
ATOM 1503 C C . GLU A 1 195 ? 19.745 -5.236 -9.207 1.00 80.38 195 GLU A C 1
ATOM 1505 O O . GLU A 1 195 ? 18.750 -4.960 -8.537 1.00 80.38 195 GLU A O 1
ATOM 1510 N N . THR A 1 196 ? 19.857 -4.885 -10.492 1.00 84.25 196 THR A N 1
ATOM 1511 C CA . THR A 1 196 ? 18.889 -4.043 -11.220 1.00 84.25 196 THR A CA 1
ATOM 1512 C C . THR A 1 196 ? 17.456 -4.576 -11.113 1.00 84.25 196 THR A C 1
ATOM 1514 O O . THR A 1 196 ? 16.520 -3.833 -10.829 1.00 84.25 196 THR A O 1
ATOM 1517 N N . LEU A 1 197 ? 17.260 -5.891 -11.267 1.00 85.81 197 LEU A N 1
ATOM 1518 C CA . LEU A 1 197 ? 15.936 -6.504 -11.133 1.00 85.81 197 LEU A CA 1
ATOM 1519 C C . LEU A 1 197 ? 15.374 -6.348 -9.710 1.00 85.81 197 LEU A C 1
ATOM 1521 O O . LEU A 1 197 ? 14.190 -6.056 -9.548 1.00 85.81 197 LEU A O 1
ATOM 1525 N N . LYS A 1 198 ? 16.202 -6.531 -8.675 1.00 87.19 198 LYS A N 1
ATOM 1526 C CA . LYS A 1 198 ? 15.764 -6.407 -7.275 1.00 87.19 198 LYS A CA 1
ATOM 1527 C C . LYS A 1 198 ? 15.359 -4.975 -6.942 1.00 87.19 198 LYS A C 1
ATOM 1529 O O . LYS A 1 198 ? 14.334 -4.778 -6.291 1.00 87.19 198 LYS A O 1
ATOM 1534 N N . GLU A 1 199 ? 16.115 -3.992 -7.421 1.00 89.00 199 GLU A N 1
ATOM 1535 C CA . GLU A 1 199 ? 15.804 -2.572 -7.239 1.00 89.00 199 GLU A CA 1
ATOM 1536 C C . GLU A 1 199 ? 14.462 -2.198 -7.870 1.00 89.00 199 GLU A C 1
ATOM 1538 O O . GLU A 1 199 ? 13.600 -1.613 -7.209 1.00 89.00 199 GLU A O 1
ATOM 1543 N N . ILE A 1 200 ? 14.239 -2.594 -9.127 1.00 88.56 200 ILE A N 1
ATOM 1544 C CA . ILE A 1 200 ? 12.988 -2.290 -9.829 1.00 88.56 200 ILE A CA 1
ATOM 1545 C C . ILE A 1 200 ? 11.808 -3.010 -9.157 1.00 88.56 200 ILE A C 1
ATOM 1547 O O . ILE A 1 200 ? 10.738 -2.421 -9.001 1.00 88.56 200 ILE A O 1
ATOM 1551 N N . VAL A 1 201 ? 11.974 -4.260 -8.709 1.00 88.12 201 VAL A N 1
ATOM 1552 C CA . VAL A 1 201 ? 10.920 -4.992 -7.980 1.00 88.12 201 VAL A CA 1
ATOM 1553 C C . VAL A 1 201 ? 10.592 -4.325 -6.644 1.00 88.12 201 VAL A C 1
ATOM 1555 O O . VAL A 1 201 ? 9.410 -4.212 -6.296 1.00 88.12 201 VAL A O 1
ATOM 1558 N N . ALA A 1 202 ? 11.596 -3.838 -5.913 1.00 87.19 202 ALA A N 1
ATOM 1559 C CA . ALA A 1 202 ? 11.386 -3.082 -4.682 1.00 87.19 202 ALA A CA 1
ATOM 1560 C C . ALA A 1 202 ? 10.611 -1.782 -4.958 1.00 87.19 202 ALA A C 1
ATOM 1562 O O . ALA A 1 202 ? 9.641 -1.479 -4.259 1.00 87.19 202 ALA A O 1
ATOM 1563 N N . GLU A 1 203 ? 10.962 -1.063 -6.025 1.00 86.31 203 GLU A N 1
ATOM 1564 C CA . GLU A 1 203 ? 10.288 0.168 -6.446 1.00 86.31 203 GLU A CA 1
ATOM 1565 C C . GLU A 1 203 ? 8.830 -0.083 -6.872 1.00 86.31 203 GLU A C 1
ATOM 1567 O O . GLU A 1 203 ? 7.909 0.618 -6.435 1.00 86.31 203 GLU A O 1
ATOM 1572 N N . VAL A 1 204 ? 8.593 -1.145 -7.650 1.00 86.94 204 VAL A N 1
ATOM 1573 C CA . VAL A 1 204 ? 7.251 -1.608 -8.036 1.00 86.94 204 VAL A CA 1
ATOM 1574 C C . VAL A 1 204 ? 6.410 -1.916 -6.804 1.00 86.94 204 VAL A C 1
ATOM 1576 O O . VAL A 1 204 ? 5.268 -1.454 -6.704 1.00 86.94 204 VAL A O 1
ATOM 1579 N N . THR A 1 205 ? 6.973 -2.675 -5.865 1.00 84.44 205 THR A N 1
ATOM 1580 C CA . THR A 1 205 ? 6.282 -3.117 -4.652 1.00 84.44 205 THR A CA 1
ATOM 1581 C C . THR A 1 205 ? 5.968 -1.931 -3.747 1.00 84.44 205 THR A C 1
ATOM 1583 O O . THR A 1 205 ? 4.845 -1.820 -3.255 1.00 84.44 205 THR A O 1
ATOM 1586 N N . ARG A 1 206 ? 6.912 -0.996 -3.585 1.00 83.75 206 ARG A N 1
ATOM 1587 C CA . ARG A 1 206 ? 6.740 0.244 -2.819 1.00 83.75 206 ARG A CA 1
ATOM 1588 C C . ARG A 1 206 ? 5.615 1.107 -3.386 1.00 83.75 206 ARG A C 1
ATOM 1590 O O . ARG A 1 206 ? 4.733 1.511 -2.634 1.00 83.75 206 ARG A O 1
ATOM 1597 N N . GLY A 1 207 ? 5.594 1.327 -4.701 1.00 78.75 207 GLY A N 1
ATOM 1598 C CA . GLY A 1 207 ? 4.531 2.085 -5.370 1.00 78.75 207 GLY A CA 1
ATOM 1599 C C . GLY A 1 207 ? 3.172 1.366 -5.411 1.00 78.75 207 GLY A C 1
ATOM 1600 O O . GLY A 1 207 ? 2.130 2.006 -5.581 1.00 78.75 207 GLY A O 1
ATOM 1601 N N . ALA A 1 208 ? 3.168 0.042 -5.236 1.00 77.06 208 ALA A N 1
ATOM 1602 C CA . ALA A 1 208 ? 1.963 -0.771 -5.112 1.00 77.06 208 ALA A CA 1
ATOM 1603 C C . ALA A 1 208 ? 1.356 -0.755 -3.695 1.00 77.06 208 ALA A C 1
ATOM 1605 O O . ALA A 1 208 ? 0.156 -1.026 -3.551 1.00 77.06 208 ALA A O 1
ATOM 1606 N N . LYS A 1 209 ? 2.136 -0.424 -2.650 1.00 69.12 209 LYS A N 1
ATOM 1607 C CA . LYS A 1 209 ? 1.629 -0.322 -1.270 1.00 69.12 209 LYS A CA 1
ATOM 1608 C C . LYS A 1 209 ? 0.492 0.709 -1.221 1.00 69.12 209 LYS A C 1
ATOM 1610 O O . LYS A 1 209 ? 0.627 1.834 -1.683 1.00 69.12 209 LYS A O 1
ATOM 1615 N N . GLY A 1 210 ? -0.670 0.300 -0.706 1.00 64.12 210 GLY A N 1
ATOM 1616 C CA . GLY A 1 210 ? -1.872 1.145 -0.630 1.00 64.12 210 GLY A CA 1
ATOM 1617 C C . GLY A 1 210 ? -2.823 1.066 -1.833 1.00 64.12 210 GLY A C 1
ATOM 1618 O O . GLY A 1 210 ? -3.981 1.451 -1.703 1.00 64.12 210 GLY A O 1
ATOM 1619 N N . LYS A 1 211 ? -2.428 0.464 -2.966 1.00 65.88 211 LYS A N 1
ATOM 1620 C CA . LYS A 1 211 ? -3.326 0.228 -4.125 1.00 65.88 211 LYS A CA 1
ATOM 1621 C C . LYS A 1 211 ? -4.132 -1.077 -4.013 1.00 65.88 211 LYS A C 1
ATOM 1623 O O . LYS A 1 211 ? -4.637 -1.595 -5.005 1.00 65.88 211 LYS A O 1
ATOM 1628 N N . GLY A 1 212 ? -4.243 -1.600 -2.788 1.00 54.09 212 GLY A N 1
ATOM 1629 C CA . GLY A 1 212 ? -4.506 -2.993 -2.403 1.00 54.09 212 GLY A CA 1
ATOM 1630 C C . GLY A 1 212 ? -5.860 -3.625 -2.748 1.00 54.09 212 GLY A C 1
ATOM 1631 O O . GLY A 1 212 ? -6.220 -4.615 -2.121 1.00 54.09 212 GLY A O 1
ATOM 1632 N N . LYS A 1 213 ? -6.609 -3.122 -3.733 1.00 49.81 213 LYS A N 1
ATOM 1633 C CA . LYS A 1 213 ? -7.763 -3.831 -4.306 1.00 49.81 213 LYS A CA 1
ATOM 1634 C C . LYS A 1 213 ? -7.760 -3.697 -5.832 1.00 49.81 213 LYS A C 1
ATOM 1636 O O . LYS A 1 213 ? -7.863 -2.597 -6.371 1.00 49.81 213 LYS A O 1
ATOM 1641 N N . GLY A 1 214 ? -7.636 -4.832 -6.524 1.00 57.97 214 GLY A N 1
ATOM 1642 C CA . GLY A 1 214 ? -7.780 -4.926 -7.982 1.00 57.97 214 GLY A CA 1
ATOM 1643 C C . GLY A 1 214 ? -6.488 -4.816 -8.795 1.00 57.97 214 GLY A C 1
ATOM 1644 O O . GLY A 1 214 ? -6.549 -4.476 -9.975 1.00 57.97 214 GLY A O 1
ATOM 1645 N N . MET A 1 215 ? -5.321 -5.072 -8.199 1.00 69.81 215 MET A N 1
ATOM 1646 C CA . MET A 1 215 ? -4.058 -5.190 -8.935 1.00 69.81 215 MET A CA 1
ATOM 1647 C C . MET A 1 215 ? -3.924 -6.611 -9.506 1.00 69.81 215 MET A C 1
ATOM 1649 O O . MET A 1 215 ? -3.105 -7.397 -9.048 1.00 69.81 215 MET A O 1
ATOM 1653 N N . ASN A 1 216 ? -4.786 -6.955 -10.465 1.00 76.56 216 ASN A N 1
ATOM 1654 C CA . ASN A 1 216 ? -4.829 -8.284 -11.076 1.00 76.56 216 ASN A CA 1
ATOM 1655 C C . ASN A 1 216 ? -4.270 -8.237 -12.502 1.00 76.56 216 ASN A C 1
ATOM 1657 O O . ASN A 1 216 ? -4.542 -7.282 -13.233 1.00 76.56 216 ASN A O 1
ATOM 1661 N N . GLY A 1 217 ? -3.525 -9.279 -12.890 1.00 78.88 217 GLY A N 1
ATOM 1662 C CA . GLY A 1 217 ? -3.099 -9.580 -14.265 1.00 78.88 217 GLY A CA 1
ATOM 1663 C C . GLY A 1 217 ? -2.680 -8.358 -15.086 1.00 78.88 217 GLY A C 1
ATOM 1664 O O . GLY A 1 217 ? -1.576 -7.840 -14.932 1.00 78.88 217 GLY A O 1
ATOM 1665 N N . LYS A 1 218 ? -3.592 -7.871 -15.936 1.00 84.50 218 LYS A N 1
ATOM 1666 C CA . LYS A 1 218 ? -3.388 -6.725 -16.839 1.00 84.50 218 LYS A CA 1
ATOM 1667 C C . LYS A 1 218 ? -2.885 -5.469 -16.121 1.00 84.50 218 LYS A C 1
ATOM 1669 O O . LYS A 1 218 ? -1.915 -4.856 -16.554 1.00 84.50 218 LYS A O 1
ATOM 1674 N N . ARG A 1 219 ? -3.474 -5.139 -14.968 1.00 85.88 219 ARG A N 1
ATOM 1675 C CA . ARG A 1 219 ? -3.088 -3.957 -14.186 1.00 85.88 219 ARG A CA 1
ATOM 1676 C C . ARG A 1 219 ? -1.698 -4.105 -13.568 1.00 85.88 219 ARG A C 1
ATOM 1678 O O . ARG A 1 219 ? -1.003 -3.109 -13.400 1.00 85.88 219 ARG A O 1
ATOM 1685 N N . MET A 1 220 ? -1.280 -5.334 -13.246 1.00 88.19 220 MET A N 1
ATOM 1686 C CA . MET A 1 220 ? 0.092 -5.593 -12.796 1.00 88.19 220 MET A CA 1
ATOM 1687 C C . MET A 1 220 ? 1.088 -5.353 -13.930 1.00 88.19 220 MET A C 1
ATOM 1689 O O . MET A 1 220 ? 2.097 -4.693 -13.715 1.00 88.19 220 MET A O 1
ATOM 1693 N N . VAL A 1 221 ? 0.786 -5.836 -15.137 1.00 90.50 221 VAL A N 1
ATOM 1694 C CA . VAL A 1 221 ? 1.637 -5.640 -16.322 1.00 90.50 221 VAL A CA 1
ATOM 1695 C C . VAL A 1 221 ? 1.775 -4.156 -16.666 1.00 90.50 221 VAL A C 1
ATOM 1697 O O . VAL A 1 221 ? 2.889 -3.669 -16.843 1.00 90.50 221 VAL A O 1
ATOM 1700 N N . GLU A 1 222 ? 0.666 -3.417 -16.707 1.00 90.56 222 GLU A N 1
ATOM 1701 C CA . GLU A 1 222 ? 0.678 -1.967 -16.943 1.00 90.56 222 GLU A CA 1
ATOM 1702 C C . GLU A 1 222 ? 1.495 -1.227 -15.882 1.00 90.56 222 GLU A C 1
ATOM 1704 O O . GLU A 1 222 ? 2.316 -0.372 -16.209 1.00 90.56 222 GLU A O 1
ATOM 1709 N N . TRP A 1 223 ? 1.320 -1.591 -14.610 1.00 90.38 223 TRP A N 1
ATOM 1710 C CA . TRP A 1 223 ? 2.077 -1.003 -13.511 1.00 90.38 223 TRP A CA 1
ATOM 1711 C C . TRP A 1 223 ? 3.579 -1.270 -13.636 1.00 90.38 223 TRP A C 1
ATOM 1713 O O . TRP A 1 223 ? 4.382 -0.346 -13.521 1.00 90.38 223 TRP A O 1
ATOM 1723 N N . VAL A 1 224 ? 3.960 -2.514 -13.932 1.00 92.12 224 VAL A N 1
ATOM 1724 C CA . VAL A 1 224 ? 5.356 -2.903 -14.156 1.00 92.12 224 VAL A CA 1
ATOM 1725 C C . VAL A 1 224 ? 5.955 -2.103 -15.312 1.00 92.12 224 VAL A C 1
ATOM 1727 O O . VAL A 1 224 ? 7.021 -1.522 -15.146 1.00 92.12 224 VAL A O 1
ATOM 1730 N N . ARG A 1 225 ? 5.250 -1.966 -16.441 1.00 92.38 225 ARG A N 1
ATOM 1731 C CA . ARG A 1 225 ? 5.706 -1.137 -17.571 1.00 92.38 225 ARG A CA 1
ATOM 1732 C C . ARG A 1 225 ? 5.913 0.325 -17.191 1.00 92.38 225 ARG A C 1
ATOM 1734 O O . ARG A 1 225 ? 6.893 0.924 -17.624 1.00 92.38 225 ARG A O 1
ATOM 1741 N N . LEU A 1 226 ? 5.018 0.902 -16.387 1.00 92.56 226 LEU A N 1
ATOM 1742 C CA . LEU A 1 226 ? 5.149 2.286 -15.922 1.00 92.56 226 LEU A CA 1
ATOM 1743 C C . LEU A 1 226 ? 6.385 2.474 -15.040 1.00 92.56 226 LEU A C 1
ATOM 1745 O O . LEU A 1 226 ? 7.139 3.426 -15.240 1.00 92.56 226 LEU A O 1
ATOM 1749 N N . VAL A 1 227 ? 6.603 1.569 -14.085 1.00 92.94 227 VAL A N 1
ATOM 1750 C CA . VAL A 1 227 ? 7.745 1.660 -13.168 1.00 92.94 227 VAL A CA 1
ATOM 1751 C C . VAL A 1 227 ? 9.057 1.413 -13.905 1.00 92.94 227 VAL A C 1
ATOM 1753 O O . VAL A 1 227 ? 9.986 2.198 -13.741 1.00 92.94 227 VAL A O 1
ATOM 1756 N N . VAL A 1 228 ? 9.119 0.401 -14.775 1.00 94.00 228 VAL A N 1
ATOM 1757 C CA . VAL A 1 228 ? 10.309 0.117 -15.592 1.00 94.00 228 VAL A CA 1
ATOM 1758 C C . VAL A 1 228 ? 10.613 1.292 -16.522 1.00 94.00 228 VAL A C 1
ATOM 1760 O O . VAL A 1 228 ? 11.752 1.741 -16.562 1.00 94.00 228 VAL A O 1
ATOM 1763 N N . ARG A 1 229 ? 9.611 1.878 -17.196 1.00 94.25 229 ARG A N 1
ATOM 1764 C CA . ARG A 1 229 ? 9.808 3.093 -18.011 1.00 94.25 229 ARG A CA 1
ATOM 1765 C C . ARG A 1 229 ? 10.379 4.241 -17.178 1.00 94.25 229 ARG A C 1
ATOM 1767 O O . ARG A 1 229 ? 11.288 4.931 -17.629 1.00 94.25 229 ARG A O 1
ATOM 1774 N N . GLY A 1 230 ? 9.857 4.444 -15.968 1.00 93.94 230 GLY A N 1
ATOM 1775 C CA . GLY A 1 230 ? 10.368 5.445 -15.033 1.00 93.94 230 GLY A CA 1
ATOM 1776 C C . GLY A 1 230 ? 11.813 5.179 -14.605 1.00 93.94 230 GLY A C 1
ATOM 1777 O O . GLY A 1 230 ? 12.608 6.113 -14.558 1.00 93.94 230 GLY A O 1
ATOM 1778 N N . TYR A 1 231 ? 12.160 3.919 -14.339 1.00 93.69 231 TYR A N 1
ATOM 1779 C CA . TYR A 1 231 ? 13.517 3.506 -13.980 1.00 93.69 231 TYR A CA 1
ATOM 1780 C C . TYR A 1 231 ? 14.496 3.696 -15.142 1.00 93.69 231 TYR A C 1
ATOM 1782 O O . TYR A 1 231 ? 15.556 4.283 -14.950 1.00 93.69 231 TYR A O 1
ATOM 1790 N N . VAL A 1 232 ? 14.122 3.272 -16.354 1.00 94.12 232 VAL A N 1
ATOM 1791 C CA . VAL A 1 232 ? 14.939 3.449 -17.565 1.00 94.12 232 VAL A CA 1
ATOM 1792 C C . VAL A 1 232 ? 15.187 4.928 -17.835 1.00 94.12 232 VAL A C 1
ATOM 1794 O O . VAL A 1 232 ? 16.322 5.330 -18.064 1.00 94.12 232 VAL A O 1
ATOM 1797 N N . ARG A 1 233 ? 14.140 5.754 -17.731 1.00 94.81 233 ARG A N 1
ATOM 1798 C CA . ARG A 1 233 ? 14.253 7.204 -17.895 1.00 94.81 233 ARG A CA 1
ATOM 1799 C C . ARG A 1 233 ? 15.257 7.812 -16.914 1.00 94.81 233 ARG A C 1
ATOM 1801 O O . ARG A 1 233 ? 16.069 8.628 -17.317 1.00 94.81 233 ARG A O 1
ATOM 1808 N N . LYS A 1 234 ? 15.222 7.422 -15.640 1.00 93.31 234 LYS A N 1
ATOM 1809 C CA . LYS A 1 234 ? 16.115 8.001 -14.627 1.00 93.31 234 LYS A CA 1
ATOM 1810 C C . LYS A 1 234 ? 17.563 7.516 -14.724 1.00 93.31 234 LYS A C 1
ATOM 1812 O O . LYS A 1 234 ? 18.450 8.307 -14.451 1.00 93.31 234 LYS A O 1
ATOM 1817 N N . ASN A 1 235 ? 17.791 6.247 -15.072 1.00 92.25 235 ASN A N 1
ATOM 1818 C CA . ASN A 1 235 ? 19.119 5.625 -14.954 1.00 92.25 235 ASN A CA 1
ATOM 1819 C C . ASN A 1 235 ? 19.870 5.456 -16.281 1.00 92.25 235 ASN A C 1
ATOM 1821 O O . ASN A 1 235 ? 21.087 5.327 -16.270 1.00 92.25 235 ASN A O 1
ATOM 1825 N N . TYR A 1 236 ? 19.170 5.412 -17.418 1.00 90.81 236 TYR A N 1
ATOM 1826 C CA . TYR A 1 236 ? 19.780 5.112 -18.723 1.00 90.81 236 TYR A CA 1
ATOM 1827 C C . TYR A 1 236 ? 19.618 6.247 -19.741 1.00 90.81 236 TYR A C 1
ATOM 1829 O O . TYR A 1 236 ? 19.895 6.062 -20.929 1.00 90.81 236 TYR A O 1
ATOM 1837 N N . THR A 1 237 ? 19.136 7.412 -19.303 1.00 95.31 237 THR A N 1
ATOM 1838 C CA . THR A 1 237 ? 19.005 8.598 -20.154 1.00 95.31 237 THR A CA 1
ATOM 1839 C C . THR A 1 237 ? 19.419 9.852 -19.399 1.00 95.31 237 THR A C 1
ATOM 1841 O O . THR A 1 237 ? 19.392 9.872 -18.173 1.00 95.31 237 THR A O 1
ATOM 1844 N N . GLU A 1 238 ? 19.704 10.916 -20.141 1.00 94.56 238 GLU A N 1
ATOM 1845 C CA . GLU A 1 238 ? 20.085 12.246 -19.637 1.00 94.56 238 GLU A CA 1
ATOM 1846 C C . GLU A 1 238 ? 18.902 13.012 -19.008 1.00 94.56 238 GLU A C 1
ATOM 1848 O O . GLU A 1 238 ? 18.964 14.213 -18.789 1.00 94.56 238 GLU A O 1
ATOM 1853 N N . PHE A 1 239 ? 17.783 12.341 -18.707 1.00 96.00 239 PHE A N 1
ATOM 1854 C CA . PHE A 1 239 ? 16.578 12.976 -18.168 1.00 96.00 239 PHE A CA 1
ATOM 1855 C C . PHE A 1 239 ? 16.843 13.793 -16.899 1.00 96.00 239 PHE A C 1
ATOM 1857 O O . PHE A 1 239 ? 16.266 14.866 -16.741 1.00 96.00 239 PHE A O 1
ATOM 1864 N N . VAL A 1 240 ? 17.668 13.272 -15.985 1.00 95.50 240 VAL A N 1
ATOM 1865 C CA . VAL A 1 240 ? 17.999 13.973 -14.736 1.00 95.50 240 VAL A CA 1
ATOM 1866 C C . VAL A 1 240 ? 18.782 15.247 -15.046 1.00 95.50 240 VAL A C 1
ATOM 1868 O O . VAL A 1 240 ? 18.390 16.312 -14.585 1.00 95.50 240 VAL A O 1
ATOM 1871 N N . GLU A 1 241 ? 19.786 15.154 -15.917 1.00 96.12 241 GLU A N 1
ATOM 1872 C CA . GLU A 1 241 ? 20.621 16.282 -16.341 1.00 96.12 241 GLU A CA 1
ATOM 1873 C C . GLU A 1 241 ? 19.803 17.365 -17.062 1.00 96.12 241 GLU A C 1
ATOM 1875 O O . GLU A 1 241 ? 19.960 18.549 -16.777 1.00 96.12 241 GLU A O 1
ATOM 1880 N N . LEU A 1 242 ? 18.867 16.981 -17.939 1.00 96.56 242 LEU A N 1
ATOM 1881 C CA . LEU A 1 242 ? 17.983 17.926 -18.634 1.00 96.56 242 LEU A CA 1
ATOM 1882 C C . LEU A 1 242 ? 17.093 18.708 -17.659 1.00 96.56 242 LEU A C 1
ATOM 1884 O O . LEU A 1 242 ? 16.914 19.916 -17.812 1.00 96.56 242 LEU A O 1
ATOM 1888 N N . VAL A 1 243 ? 16.531 18.027 -16.656 1.00 97.00 243 VAL A N 1
ATOM 1889 C CA . VAL A 1 243 ? 15.669 18.665 -15.650 1.00 97.00 243 VAL A CA 1
ATOM 1890 C C . VAL A 1 243 ? 16.487 19.545 -14.702 1.00 97.00 243 VAL A C 1
ATOM 1892 O O . VAL A 1 243 ? 16.053 20.647 -14.376 1.00 97.00 243 VAL A O 1
ATOM 1895 N N . GLU A 1 244 ? 17.673 19.100 -14.285 1.00 96.31 244 GLU A N 1
ATOM 1896 C CA . GLU A 1 244 ? 18.594 19.901 -13.466 1.00 96.31 244 GLU A CA 1
ATOM 1897 C C . GLU A 1 244 ? 19.127 21.125 -14.225 1.00 96.31 244 GLU A C 1
ATOM 1899 O O . GLU A 1 244 ? 19.290 22.189 -13.633 1.00 96.31 244 GLU A O 1
ATOM 1904 N N . GLY A 1 245 ? 19.288 21.018 -15.547 1.00 95.88 245 GLY A N 1
ATOM 1905 C CA . GLY A 1 245 ? 19.596 22.127 -16.454 1.00 95.88 245 GLY A CA 1
ATOM 1906 C C . GLY A 1 245 ? 18.440 23.111 -16.689 1.00 95.88 245 GLY A C 1
ATOM 1907 O O . GLY A 1 245 ? 18.575 24.021 -17.504 1.00 95.88 245 GLY A O 1
ATOM 1908 N N . GLY A 1 246 ? 17.304 22.945 -16.000 1.00 96.69 246 GLY A N 1
ATOM 1909 C CA . GLY A 1 246 ? 16.169 23.871 -16.039 1.00 96.69 246 GLY A CA 1
ATOM 1910 C C . GLY A 1 246 ? 15.140 23.599 -17.140 1.00 96.69 246 GLY A C 1
ATOM 1911 O O . GLY A 1 246 ? 14.223 24.402 -17.322 1.00 96.69 246 GLY A O 1
ATOM 1912 N N . MET A 1 247 ? 15.243 22.484 -17.871 1.00 95.50 247 MET A N 1
ATOM 1913 C CA . MET A 1 247 ? 14.224 22.096 -18.848 1.00 95.50 247 MET A CA 1
ATOM 1914 C C . MET A 1 247 ? 12.933 21.650 -18.145 1.00 95.50 247 MET A C 1
ATOM 1916 O O . MET A 1 247 ? 12.965 20.955 -17.127 1.00 95.50 247 MET A O 1
ATOM 1920 N N . ASP A 1 248 ? 11.773 21.991 -18.719 1.00 97.44 248 ASP A N 1
ATOM 1921 C CA . ASP A 1 248 ? 10.490 21.492 -18.218 1.00 97.44 248 ASP A CA 1
ATOM 1922 C C . ASP A 1 248 ? 10.452 19.955 -18.215 1.00 97.44 248 ASP A C 1
ATOM 1924 O O . ASP A 1 248 ? 10.886 19.283 -19.153 1.00 97.44 248 ASP A O 1
ATOM 1928 N N . VAL A 1 249 ? 9.856 19.384 -17.168 1.00 94.00 249 VAL A N 1
ATOM 1929 C CA . VAL A 1 249 ? 9.803 17.936 -16.951 1.00 94.00 249 VAL A CA 1
ATOM 1930 C C . VAL A 1 249 ? 9.121 17.204 -18.109 1.00 94.00 249 VAL A C 1
ATOM 1932 O O . VAL A 1 249 ? 9.501 16.075 -18.420 1.00 94.00 249 VAL A O 1
ATOM 1935 N N . ASN A 1 250 ? 8.096 17.780 -18.743 1.00 95.31 250 ASN A N 1
ATOM 1936 C CA . ASN A 1 250 ? 7.420 17.129 -19.865 1.00 95.31 250 ASN A CA 1
ATOM 1937 C C . ASN A 1 250 ? 8.200 17.290 -21.169 1.00 95.31 250 ASN A C 1
ATOM 1939 O O . ASN A 1 250 ? 8.264 16.325 -21.930 1.00 95.31 250 ASN A O 1
ATOM 1943 N N . ALA A 1 251 ? 8.849 18.436 -21.383 1.00 94.31 251 ALA A N 1
ATOM 1944 C CA . ALA A 1 251 ? 9.783 18.613 -22.494 1.00 94.31 251 ALA A CA 1
ATOM 1945 C C . ALA A 1 251 ? 10.941 17.601 -22.408 1.00 94.31 251 ALA A C 1
ATOM 1947 O O . ALA A 1 251 ? 11.165 16.841 -23.349 1.00 94.31 251 ALA A O 1
ATOM 1948 N N . ALA A 1 252 ? 11.572 17.470 -21.237 1.00 95.75 252 ALA A N 1
ATOM 1949 C CA . ALA A 1 252 ? 12.635 16.495 -20.998 1.00 95.75 252 ALA A CA 1
ATOM 1950 C C . ALA A 1 252 ? 12.161 15.048 -21.223 1.00 95.75 252 ALA A C 1
ATOM 1952 O O . ALA A 1 252 ? 12.893 14.235 -21.784 1.00 95.75 252 ALA A O 1
ATOM 1953 N N . LYS A 1 253 ? 10.916 14.708 -20.843 1.00 94.38 253 LYS A N 1
ATOM 1954 C CA . LYS A 1 253 ? 10.334 13.386 -21.143 1.00 94.38 253 LYS A CA 1
ATOM 1955 C C . LYS A 1 253 ? 10.239 13.122 -22.641 1.00 94.3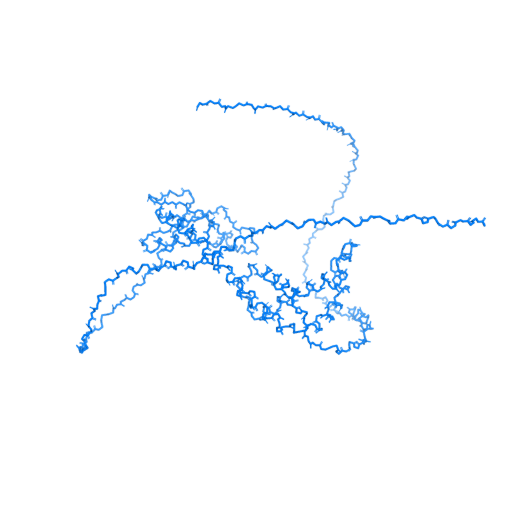8 253 LYS A C 1
ATOM 1957 O O . LYS A 1 253 ? 10.524 11.998 -23.034 1.00 94.38 253 LYS A O 1
ATOM 1962 N N . LEU A 1 254 ? 9.810 14.100 -23.441 1.00 95.00 254 LEU A N 1
ATOM 1963 C CA . LEU A 1 254 ? 9.660 13.939 -24.891 1.00 95.00 254 LEU A CA 1
ATOM 1964 C C . LEU A 1 254 ? 11.014 13.701 -25.562 1.00 95.00 254 LEU A C 1
ATOM 1966 O O . LEU A 1 254 ? 11.133 12.759 -26.342 1.00 95.00 254 LEU A O 1
ATOM 1970 N N . VAL A 1 255 ? 12.036 14.475 -25.177 1.00 95.69 255 VAL A N 1
ATOM 1971 C CA . VAL A 1 255 ? 13.409 14.349 -25.698 1.00 95.69 255 VAL A CA 1
ATOM 1972 C C . VAL A 1 255 ? 13.958 12.936 -25.487 1.00 95.69 255 VAL A C 1
ATOM 1974 O O . VAL A 1 255 ? 14.498 12.324 -26.406 1.00 95.69 255 VAL A O 1
ATOM 1977 N N . VAL A 1 256 ? 13.775 12.369 -24.292 1.00 96.25 256 VAL A N 1
ATOM 1978 C CA . VAL A 1 256 ? 14.331 11.046 -23.963 1.00 96.25 256 VAL A CA 1
ATOM 1979 C C . VAL A 1 256 ? 13.428 9.872 -24.361 1.00 96.25 256 VAL A C 1
ATOM 1981 O O . VAL A 1 256 ? 13.879 8.726 -24.325 1.00 96.25 256 VAL A O 1
ATOM 1984 N N . GLU A 1 257 ? 12.162 10.100 -24.735 1.00 93.75 257 GLU A N 1
ATOM 1985 C CA . GLU A 1 257 ? 11.177 9.021 -24.931 1.00 93.75 257 GLU A CA 1
ATOM 1986 C C . GLU A 1 257 ? 11.595 8.043 -26.041 1.00 93.75 257 GLU A C 1
ATOM 1988 O O . GLU A 1 257 ? 11.363 6.839 -25.905 1.00 93.75 257 GLU A O 1
ATOM 1993 N N . GLY A 1 258 ? 12.253 8.525 -27.103 1.00 93.38 258 GLY A N 1
ATOM 1994 C CA . GLY A 1 258 ? 12.796 7.673 -28.167 1.00 93.38 258 GLY A CA 1
ATOM 1995 C C . GLY A 1 258 ? 13.837 6.680 -27.640 1.00 93.38 258 GLY A C 1
ATOM 1996 O O . GLY A 1 258 ? 13.709 5.470 -27.847 1.00 93.38 258 GLY A O 1
ATOM 1997 N N . ARG A 1 259 ? 14.808 7.173 -26.860 1.00 93.81 259 ARG A N 1
ATOM 1998 C CA . ARG A 1 259 ? 15.860 6.354 -26.233 1.00 93.81 259 ARG A CA 1
ATOM 1999 C C . ARG A 1 259 ? 15.284 5.375 -25.213 1.00 93.81 259 ARG A C 1
ATOM 2001 O O . ARG A 1 259 ? 15.616 4.191 -25.240 1.00 93.81 259 ARG A O 1
ATOM 2008 N N . VAL A 1 260 ? 14.361 5.840 -24.364 1.00 95.12 260 VAL A N 1
ATOM 2009 C CA . VAL A 1 260 ? 13.647 4.984 -23.403 1.00 95.12 260 VAL A CA 1
ATOM 2010 C C . VAL A 1 260 ? 12.912 3.854 -24.128 1.00 95.12 260 VAL A C 1
ATOM 2012 O O . VAL A 1 260 ? 12.994 2.701 -23.710 1.00 95.12 260 VAL A O 1
ATOM 2015 N N . ARG A 1 261 ? 12.212 4.153 -25.230 1.00 94.44 261 ARG A N 1
ATOM 2016 C CA . ARG A 1 261 ? 11.481 3.151 -26.018 1.00 94.44 261 ARG A CA 1
ATOM 2017 C C . ARG A 1 261 ? 12.414 2.118 -26.649 1.00 94.44 261 ARG A C 1
ATOM 2019 O O . ARG A 1 261 ? 12.060 0.941 -26.640 1.00 94.44 261 ARG A O 1
ATOM 2026 N N . GLY A 1 262 ? 13.577 2.536 -27.150 1.00 93.56 262 GLY A N 1
ATOM 2027 C CA . GLY A 1 262 ? 14.601 1.630 -27.679 1.00 93.56 262 GLY A CA 1
ATOM 2028 C C . GLY A 1 262 ? 15.066 0.620 -26.629 1.00 93.56 262 GLY A C 1
ATOM 2029 O O . GLY A 1 262 ? 14.953 -0.585 -26.834 1.00 93.56 262 GLY A O 1
ATOM 2030 N N . ILE A 1 263 ? 15.459 1.102 -25.447 1.00 93.12 263 ILE A N 1
ATOM 2031 C CA . ILE A 1 263 ? 15.899 0.239 -24.337 1.00 93.12 263 ILE A CA 1
ATOM 2032 C C . ILE A 1 263 ? 14.780 -0.718 -23.903 1.00 93.12 263 ILE A C 1
ATOM 2034 O O . ILE A 1 263 ? 15.016 -1.911 -23.716 1.00 93.12 263 ILE A O 1
ATOM 2038 N N . LEU A 1 264 ? 13.545 -0.218 -23.776 1.00 93.31 264 LEU A N 1
ATOM 2039 C CA . LEU A 1 264 ? 12.405 -1.056 -23.404 1.00 93.31 264 LEU A CA 1
ATOM 2040 C C . LEU A 1 264 ? 12.144 -2.170 -24.425 1.00 93.31 264 LEU A C 1
ATOM 2042 O O . LEU A 1 264 ? 11.828 -3.275 -24.001 1.00 93.31 264 LEU A O 1
ATOM 2046 N N . ARG A 1 265 ? 12.293 -1.926 -25.736 1.00 92.81 265 ARG A N 1
ATOM 2047 C CA . ARG A 1 265 ? 12.126 -2.971 -26.767 1.00 92.81 265 ARG A CA 1
ATOM 2048 C C . ARG A 1 265 ? 13.133 -4.104 -26.595 1.00 92.81 265 ARG A C 1
ATOM 2050 O O . ARG A 1 265 ? 12.724 -5.264 -26.562 1.00 92.81 265 ARG A O 1
ATOM 2057 N N . VAL A 1 266 ? 14.404 -3.752 -26.395 1.00 91.94 266 VAL A N 1
ATOM 2058 C CA . VAL A 1 266 ? 15.476 -4.721 -26.123 1.00 91.94 266 VAL A CA 1
ATOM 2059 C C . VAL A 1 266 ? 15.142 -5.540 -24.874 1.00 91.94 266 VAL A C 1
ATOM 2061 O O . VAL A 1 266 ? 15.232 -6.766 -24.880 1.00 91.94 266 VAL A O 1
ATOM 2064 N N . TRP A 1 267 ? 14.680 -4.884 -23.806 1.00 93.00 267 TRP A N 1
ATOM 2065 C CA . TRP A 1 267 ? 14.324 -5.565 -22.559 1.00 93.00 267 TRP A CA 1
ATOM 2066 C C . TRP A 1 267 ? 13.066 -6.432 -22.681 1.00 93.00 267 TRP A C 1
ATOM 2068 O O . TRP A 1 267 ? 12.984 -7.467 -22.022 1.00 93.00 267 TRP A O 1
ATOM 2078 N N . GLU A 1 268 ? 12.103 -6.064 -23.531 1.00 91.75 268 GLU A N 1
ATOM 2079 C CA . GLU A 1 268 ? 10.934 -6.893 -23.868 1.00 91.75 268 GLU A CA 1
ATOM 2080 C C . GLU A 1 268 ? 11.309 -8.127 -24.715 1.00 91.75 268 GLU A C 1
ATOM 2082 O O . GLU A 1 268 ? 10.455 -8.976 -24.964 1.00 91.75 268 GLU A O 1
ATOM 2087 N N . GLY A 1 269 ? 12.571 -8.266 -25.143 1.00 86.00 269 GLY A N 1
ATOM 2088 C CA . GLY A 1 269 ? 13.017 -9.367 -26.001 1.00 86.00 269 GLY A CA 1
ATOM 2089 C C . GLY A 1 269 ? 12.550 -9.229 -27.450 1.00 86.00 269 GLY A C 1
ATOM 2090 O O . GLY A 1 269 ? 12.618 -10.189 -28.215 1.00 86.00 269 GLY A O 1
ATOM 2091 N N . ARG A 1 270 ? 12.074 -8.041 -27.841 1.00 78.81 270 ARG A N 1
ATOM 2092 C CA . ARG A 1 270 ? 11.875 -7.704 -29.248 1.00 78.81 270 ARG A CA 1
ATOM 2093 C C . ARG A 1 270 ? 13.256 -7.363 -29.786 1.00 78.81 270 ARG A C 1
ATOM 2095 O O . ARG A 1 270 ? 13.830 -6.357 -29.375 1.00 78.81 270 ARG A O 1
ATOM 2102 N N . ALA A 1 271 ? 13.806 -8.244 -30.622 1.00 58.62 271 ALA A N 1
ATOM 2103 C CA . ALA A 1 271 ? 15.057 -7.974 -31.318 1.00 58.62 271 ALA A CA 1
ATOM 2104 C C . ALA A 1 271 ? 14.978 -6.598 -31.998 1.00 58.62 271 ALA A C 1
ATOM 2106 O O . ALA A 1 271 ? 13.887 -6.168 -32.388 1.00 58.62 271 ALA A O 1
ATOM 2107 N N . ASP A 1 272 ? 16.120 -5.922 -32.118 1.00 56.09 272 ASP A N 1
ATOM 2108 C CA . ASP A 1 272 ? 16.273 -4.735 -32.959 1.00 56.09 272 ASP A CA 1
ATOM 2109 C C . ASP A 1 272 ? 15.991 -5.128 -34.420 1.00 56.09 272 ASP A C 1
ATOM 2111 O O . ASP A 1 272 ? 16.891 -5.340 -35.231 1.00 56.09 272 ASP A O 1
ATOM 2115 N N . GLU A 1 273 ? 14.715 -5.244 -34.786 1.00 53.03 273 GLU A N 1
ATOM 2116 C CA . GLU A 1 273 ? 14.314 -4.885 -36.133 1.00 53.03 273 GLU A CA 1
ATOM 2117 C C . GLU A 1 273 ? 14.662 -3.413 -36.250 1.00 53.03 273 GLU A C 1
ATOM 2119 O O . GLU A 1 273 ? 14.030 -2.564 -35.611 1.00 53.03 273 GLU A O 1
ATOM 2124 N N . LYS A 1 274 ? 15.753 -3.164 -36.984 1.00 52.34 274 LYS A N 1
ATOM 2125 C CA . LYS A 1 274 ? 16.222 -1.849 -37.402 1.00 52.34 274 LYS A CA 1
ATOM 2126 C C . LYS A 1 274 ? 15.002 -0.957 -37.570 1.00 52.34 274 LYS A C 1
ATOM 2128 O O . LYS A 1 274 ? 14.169 -1.208 -38.437 1.00 52.34 274 LYS A O 1
ATOM 2133 N N . VAL A 1 275 ? 14.877 0.036 -36.693 1.00 53.19 275 VAL A N 1
ATOM 2134 C CA . VAL A 1 275 ? 13.932 1.124 -36.905 1.00 53.19 275 VAL A CA 1
ATOM 2135 C C . VAL A 1 275 ? 14.401 1.773 -38.193 1.00 53.19 275 VAL A C 1
ATOM 2137 O O . VAL A 1 275 ? 15.392 2.503 -38.195 1.00 53.19 275 VAL A O 1
ATOM 2140 N N . ASP A 1 276 ? 13.757 1.399 -3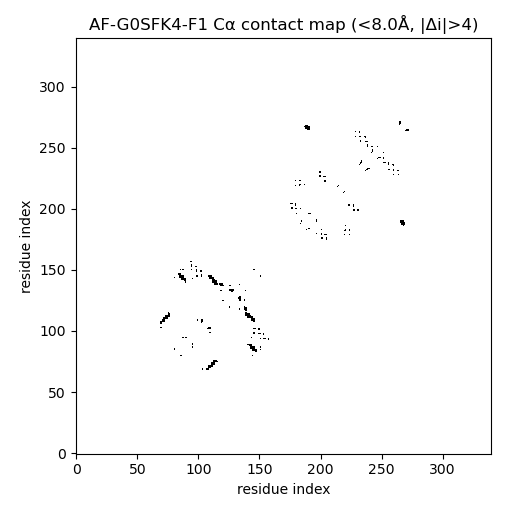9.295 1.00 45.69 276 ASP A N 1
ATOM 2141 C CA . ASP A 1 276 ? 13.909 2.086 -40.557 1.00 45.69 276 ASP A CA 1
ATOM 2142 C C . ASP A 1 276 ? 13.618 3.551 -40.245 1.00 45.69 276 ASP A C 1
ATOM 2144 O O . ASP A 1 276 ? 12.547 3.893 -39.731 1.00 45.69 276 ASP A O 1
ATOM 2148 N N . LYS A 1 277 ? 14.627 4.400 -40.432 1.00 46.97 277 LYS A N 1
ATOM 2149 C CA . LYS A 1 277 ? 14.496 5.854 -40.366 1.00 46.97 277 LYS A CA 1
ATOM 2150 C C . LYS A 1 277 ? 13.672 6.284 -41.581 1.00 46.97 277 LYS A C 1
ATOM 2152 O O . LYS A 1 277 ? 14.196 6.870 -42.519 1.00 46.97 277 LYS A O 1
ATOM 2157 N N . GLY A 1 278 ? 12.398 5.920 -41.595 1.00 47.59 278 GLY A N 1
ATOM 2158 C CA . GLY A 1 278 ? 11.416 6.356 -42.567 1.00 47.59 278 GLY A CA 1
ATOM 2159 C C . GLY A 1 278 ? 10.460 7.328 -41.893 1.00 47.59 278 GLY A C 1
ATOM 2160 O O . GLY A 1 278 ? 9.837 6.968 -40.900 1.00 47.59 278 GLY A O 1
ATOM 2161 N N . SER A 1 279 ? 10.369 8.527 -42.470 1.00 43.56 279 SER A N 1
ATOM 2162 C CA . SER A 1 279 ? 9.378 9.589 -42.244 1.00 43.56 279 SER A CA 1
ATOM 2163 C C . SER A 1 279 ? 9.455 10.393 -40.934 1.00 43.56 279 SER A C 1
ATOM 2165 O O . SER A 1 279 ? 8.589 10.270 -40.073 1.00 43.56 279 SER A O 1
ATOM 2167 N N . ASP A 1 280 ? 10.419 11.318 -40.867 1.00 44.16 280 ASP A N 1
ATOM 2168 C CA . ASP A 1 280 ? 10.265 12.605 -40.155 1.00 44.16 280 ASP A CA 1
ATOM 2169 C C . ASP A 1 280 ? 9.648 13.701 -41.070 1.00 44.16 280 ASP A C 1
ATOM 2171 O O . ASP A 1 280 ? 9.607 14.870 -40.704 1.00 44.16 280 ASP A O 1
ATOM 2175 N N . GLU A 1 281 ? 9.129 13.362 -42.263 1.00 52.38 281 GLU A N 1
ATOM 2176 C CA . GLU A 1 281 ? 8.646 14.362 -43.243 1.00 52.38 281 GLU A CA 1
ATOM 2177 C C . GLU A 1 281 ? 7.116 14.555 -43.331 1.00 52.38 281 GLU A C 1
ATOM 2179 O O . GLU A 1 281 ? 6.663 15.446 -44.047 1.00 52.38 281 GLU A O 1
ATOM 2184 N N . ASP A 1 282 ? 6.284 13.806 -42.594 1.00 46.44 282 ASP A N 1
ATOM 2185 C CA . ASP A 1 282 ? 4.816 13.891 -42.761 1.00 46.44 282 ASP A CA 1
ATOM 2186 C C . ASP A 1 282 ? 4.056 14.689 -41.680 1.00 46.44 282 ASP A C 1
ATOM 2188 O O . ASP A 1 282 ? 2.846 14.901 -41.810 1.00 46.44 282 ASP A O 1
ATOM 2192 N N . GLU A 1 283 ? 4.721 15.221 -40.645 1.00 49.31 283 GLU A N 1
ATOM 2193 C CA . GLU A 1 283 ? 4.025 15.973 -39.579 1.00 49.31 283 GLU A CA 1
ATOM 2194 C C . GLU A 1 283 ? 3.786 17.467 -39.900 1.00 49.31 283 GLU A C 1
ATOM 2196 O O . GLU A 1 283 ? 3.088 18.159 -39.156 1.00 49.31 283 GLU A O 1
ATOM 2201 N N . GLU A 1 284 ? 4.257 17.971 -41.049 1.00 47.41 284 GLU A N 1
ATOM 2202 C CA . GLU A 1 284 ? 4.009 19.363 -41.471 1.00 47.41 284 GLU A CA 1
ATOM 2203 C C . GLU A 1 284 ? 2.828 19.519 -42.459 1.00 47.41 284 GLU A C 1
ATOM 2205 O O . GLU A 1 284 ? 2.248 20.600 -42.586 1.00 47.41 284 GLU A O 1
ATOM 2210 N N . ARG A 1 285 ? 2.341 18.437 -43.091 1.00 47.09 285 ARG A N 1
ATOM 2211 C CA . ARG A 1 285 ? 1.189 18.507 -44.024 1.00 47.09 285 ARG A CA 1
ATOM 2212 C C . ARG A 1 285 ? -0.192 18.435 -43.366 1.00 47.09 285 ARG A C 1
ATOM 2214 O O . ARG A 1 285 ? -1.188 18.779 -44.007 1.00 47.09 285 ARG A O 1
ATOM 2221 N N . GLY A 1 286 ? -0.277 18.054 -42.091 1.00 40.75 286 GLY A N 1
ATOM 2222 C CA . GLY A 1 286 ? -1.549 17.912 -41.369 1.00 40.75 286 GLY A CA 1
ATOM 2223 C C . GLY A 1 286 ? -2.196 19.228 -40.919 1.00 40.75 286 GLY A C 1
ATOM 2224 O O . GLY A 1 286 ? -3.414 19.289 -40.773 1.00 40.75 286 GLY A O 1
ATOM 2225 N N . ARG A 1 287 ? -1.426 20.313 -40.745 1.00 49.06 287 ARG A N 1
ATOM 2226 C CA . ARG A 1 287 ? -1.948 21.580 -40.183 1.00 49.06 287 ARG A CA 1
ATOM 2227 C C . ARG A 1 287 ? -2.544 22.555 -41.205 1.00 49.06 287 ARG A C 1
ATOM 2229 O O . ARG A 1 287 ? -3.134 23.556 -40.807 1.00 49.06 287 ARG A O 1
ATOM 2236 N N . SER A 1 288 ? -2.452 22.272 -42.508 1.00 46.75 288 SER A N 1
ATOM 2237 C CA . SER A 1 288 ? -2.928 23.196 -43.557 1.00 46.75 288 SER A CA 1
ATOM 2238 C C . SER A 1 288 ? -4.373 22.935 -44.025 1.00 46.75 288 SER A C 1
ATOM 2240 O O . SER A 1 288 ? -5.026 23.827 -44.566 1.00 46.75 288 SER A O 1
ATOM 2242 N N . ARG A 1 289 ? -4.944 21.744 -43.775 1.00 48.50 289 ARG A N 1
ATOM 2243 C CA . ARG A 1 289 ? -6.292 21.388 -44.274 1.00 48.50 289 ARG A CA 1
ATOM 2244 C C . ARG A 1 289 ? -7.455 21.636 -43.308 1.00 48.50 289 ARG A C 1
ATOM 2246 O O . ARG A 1 289 ? -8.598 21.628 -43.753 1.00 48.50 289 ARG A O 1
ATOM 2253 N N . GLU A 1 290 ? -7.206 21.970 -42.044 1.00 48.75 290 GLU A N 1
ATOM 2254 C CA . GLU A 1 290 ? -8.281 22.172 -41.052 1.00 48.75 290 GLU A CA 1
ATOM 2255 C C . GLU A 1 290 ? -8.822 23.618 -40.987 1.00 48.75 290 GLU A C 1
ATOM 2257 O O . GLU A 1 290 ? -9.686 23.941 -40.178 1.00 48.75 290 GLU A O 1
ATOM 2262 N N . ARG A 1 291 ? -8.385 24.508 -41.895 1.00 48.66 291 ARG A N 1
ATOM 2263 C CA . ARG A 1 291 ? -8.908 25.887 -42.007 1.00 48.66 291 ARG A CA 1
ATOM 2264 C C . ARG A 1 291 ? -10.053 26.081 -43.011 1.00 48.66 291 ARG A C 1
ATOM 2266 O O . ARG A 1 291 ? -10.523 27.203 -43.178 1.00 48.66 291 ARG A O 1
ATOM 2273 N N . ARG A 1 292 ? -10.556 25.023 -43.659 1.00 48.75 292 ARG A N 1
ATOM 2274 C CA . ARG A 1 292 ? -11.731 25.095 -44.556 1.00 48.75 292 ARG A CA 1
ATOM 2275 C C . ARG A 1 292 ? -12.750 23.998 -44.243 1.00 48.75 292 ARG A C 1
ATOM 2277 O O . ARG A 1 292 ? -13.068 23.168 -45.083 1.00 48.75 292 ARG A O 1
ATOM 2284 N N . GLY A 1 293 ? -13.264 24.009 -43.016 1.00 41.50 293 GLY A N 1
ATOM 2285 C CA . GLY A 1 293 ? -14.279 23.068 -42.546 1.00 41.50 293 GLY A CA 1
ATOM 2286 C C . GLY A 1 293 ? -15.398 23.755 -41.772 1.00 41.50 293 GLY A C 1
ATOM 2287 O O . GLY A 1 293 ? -15.471 23.637 -40.561 1.00 41.50 293 GLY A O 1
ATOM 2288 N N . SER A 1 294 ? -16.273 24.460 -42.490 1.00 49.00 294 SER A N 1
ATOM 2289 C CA . SER A 1 294 ? -17.717 24.484 -42.216 1.00 49.00 294 SER A CA 1
ATOM 2290 C C . SER A 1 294 ? -18.166 24.762 -40.767 1.00 49.00 294 SER A C 1
ATOM 2292 O O . SER A 1 294 ? -18.779 23.912 -40.119 1.00 49.00 294 SER A O 1
ATOM 2294 N N . TRP A 1 295 ? -18.035 26.011 -40.318 1.00 36.81 295 TRP A N 1
ATOM 2295 C CA . TRP A 1 295 ? -18.969 26.560 -39.330 1.00 36.81 295 TRP A CA 1
ATOM 2296 C C . TRP A 1 295 ? -20.256 26.981 -40.045 1.00 36.81 295 TRP A C 1
ATOM 2298 O O . TRP A 1 295 ? -20.428 28.132 -40.442 1.00 36.81 295 TRP A O 1
ATOM 2308 N N . ARG A 1 296 ? -21.182 26.030 -40.227 1.00 44.66 296 ARG A N 1
ATOM 2309 C CA . ARG A 1 296 ? -22.593 26.382 -40.418 1.00 44.66 296 ARG A CA 1
ATOM 2310 C C . ARG A 1 296 ? -23.106 26.909 -39.085 1.00 44.66 296 ARG A C 1
ATOM 2312 O O . ARG A 1 296 ? -23.418 26.147 -38.175 1.00 44.66 296 ARG A O 1
ATOM 2319 N N . VAL A 1 297 ? -23.166 28.229 -39.000 1.00 44.75 297 VAL A N 1
ATOM 2320 C CA . VAL A 1 297 ? -23.899 28.974 -37.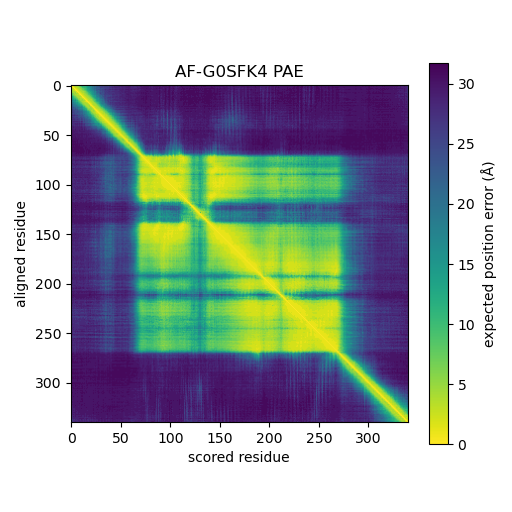982 1.00 44.75 297 VAL A CA 1
ATOM 2321 C C . VAL A 1 297 ? -25.361 28.523 -38.027 1.00 44.75 297 VAL A C 1
ATOM 2323 O O . VAL A 1 297 ? -26.041 28.693 -39.039 1.00 44.75 297 VAL A O 1
ATOM 2326 N N . ARG A 1 298 ? -25.844 27.924 -36.935 1.00 44.50 298 ARG A N 1
ATOM 2327 C CA . ARG A 1 298 ? -27.279 27.838 -36.648 1.00 44.50 298 ARG A CA 1
ATOM 2328 C C . ARG A 1 298 ? -27.703 29.171 -36.018 1.00 44.50 298 ARG A C 1
ATOM 2330 O O . ARG A 1 298 ? -27.112 29.548 -35.008 1.00 44.50 298 ARG A O 1
ATOM 2337 N N . PRO A 1 299 ? -28.683 29.889 -36.587 1.00 44.94 299 PRO A N 1
ATOM 2338 C CA . PRO A 1 299 ? -29.212 31.102 -35.987 1.00 44.94 299 PRO A CA 1
ATOM 2339 C C . PRO A 1 299 ? -30.240 30.748 -34.907 1.00 44.94 299 PRO A C 1
ATOM 2341 O O . PRO A 1 299 ? -31.114 29.914 -35.135 1.00 44.94 299 PRO A O 1
ATOM 2344 N N . GLY A 1 300 ? -30.154 31.423 -33.761 1.00 44.81 300 GLY A N 1
ATOM 2345 C CA . GLY A 1 300 ? -31.241 31.498 -32.785 1.00 44.81 300 GLY A CA 1
ATOM 2346 C C . GLY A 1 300 ? -30.848 31.091 -31.372 1.00 44.81 300 GLY A C 1
ATOM 2347 O O . GLY A 1 300 ? -31.099 29.961 -30.984 1.00 44.81 300 GLY A O 1
ATOM 2348 N N . ASP A 1 301 ? -30.288 32.027 -30.603 1.00 41.88 301 ASP A N 1
ATOM 2349 C CA . ASP A 1 301 ? -30.932 32.434 -29.348 1.00 41.88 301 ASP A CA 1
ATOM 2350 C C . ASP A 1 301 ? -30.381 33.800 -28.901 1.00 41.88 301 ASP A C 1
ATOM 2352 O O . ASP A 1 301 ? -29.205 33.948 -28.563 1.00 41.88 301 ASP A O 1
ATOM 2356 N N . ARG A 1 302 ? -31.220 34.837 -29.003 1.00 45.88 302 ARG A N 1
ATOM 2357 C CA . ARG A 1 302 ? -30.922 36.207 -28.568 1.00 45.88 302 ARG A CA 1
ATOM 2358 C C . ARG A 1 302 ? -31.262 36.309 -27.084 1.00 45.88 302 ARG A C 1
ATOM 2360 O O . ARG A 1 302 ? -32.408 36.562 -26.738 1.00 45.88 302 ARG A O 1
ATOM 2367 N N . GLY A 1 303 ? -30.259 36.178 -26.225 1.00 40.97 303 GLY A N 1
ATOM 2368 C CA . GLY A 1 303 ? -30.337 36.593 -24.826 1.00 40.97 303 GLY A CA 1
ATOM 2369 C C . GLY A 1 303 ? -29.538 37.872 -24.613 1.00 40.97 303 GLY A C 1
ATOM 2370 O O . GLY A 1 303 ? -28.322 37.810 -24.454 1.00 40.97 303 GLY A O 1
ATOM 2371 N N . GLN A 1 304 ? -30.224 39.016 -24.639 1.00 47.50 304 GLN A N 1
ATOM 2372 C CA . GLN A 1 304 ? -29.714 40.323 -24.216 1.00 47.50 304 GLN A CA 1
ATOM 2373 C C . GLN A 1 304 ? -29.094 40.227 -22.817 1.00 47.50 304 GLN A C 1
ATOM 2375 O O . GLN A 1 304 ? -29.744 39.740 -21.892 1.00 47.50 304 GLN A O 1
ATOM 2380 N N . LYS A 1 305 ? -27.870 40.730 -22.648 1.00 47.38 305 LYS A N 1
ATOM 2381 C CA . LYS A 1 305 ? -27.410 41.250 -21.360 1.00 47.38 305 LYS A CA 1
ATOM 2382 C C . LYS A 1 305 ? -26.524 42.459 -21.587 1.00 47.38 305 LYS A C 1
ATOM 2384 O O . LYS A 1 305 ? -25.524 42.398 -22.298 1.00 47.38 305 LYS A O 1
ATOM 2389 N N . ASP A 1 306 ? -27.000 43.537 -20.995 1.00 49.94 306 ASP A N 1
ATOM 2390 C CA . ASP A 1 306 ? -26.575 44.907 -21.156 1.00 49.94 306 ASP A CA 1
ATOM 2391 C C . ASP A 1 306 ? -25.123 45.140 -20.752 1.00 49.94 306 ASP A C 1
ATOM 2393 O O . ASP A 1 306 ? -24.636 44.689 -19.712 1.00 49.94 306 ASP A O 1
ATOM 2397 N N . VAL A 1 307 ? -24.468 45.909 -21.613 1.00 42.78 307 VAL A N 1
ATOM 2398 C CA . VAL A 1 307 ? -23.232 46.631 -21.357 1.00 42.78 307 VAL A CA 1
ATOM 2399 C C . VAL A 1 307 ? -23.556 47.721 -20.339 1.00 42.78 307 VAL A C 1
ATOM 2401 O O . VAL A 1 307 ? -24.387 48.587 -20.602 1.00 42.78 307 VAL A O 1
ATOM 2404 N N . LYS A 1 308 ? -22.893 47.694 -19.181 1.00 51.38 308 LYS A N 1
ATOM 2405 C CA . LYS A 1 308 ? -22.744 48.885 -18.347 1.00 51.38 308 LYS A CA 1
ATOM 2406 C C . LYS A 1 308 ? -21.264 49.185 -18.183 1.00 51.38 308 LYS A C 1
ATOM 2408 O O . LYS A 1 308 ? -20.576 48.657 -17.316 1.00 51.38 308 LYS A O 1
ATOM 2413 N N . GLU A 1 309 ? -20.824 49.993 -19.128 1.00 43.47 309 GLU A N 1
ATOM 2414 C CA . GLU A 1 309 ? -19.663 50.860 -19.103 1.00 43.47 309 GLU A CA 1
ATOM 2415 C C . GLU A 1 309 ? -19.819 51.873 -17.959 1.00 43.47 309 GLU A C 1
ATOM 2417 O O . GLU A 1 309 ? -20.861 52.516 -17.816 1.00 43.47 309 GLU A O 1
ATOM 2422 N N . SER A 1 310 ? -18.802 51.984 -17.113 1.00 49.91 310 SER A N 1
ATOM 2423 C CA . SER A 1 310 ? -18.553 53.196 -16.342 1.00 49.91 310 SER A CA 1
ATOM 2424 C C . SER A 1 310 ? -17.064 53.281 -16.064 1.00 49.91 310 SER A C 1
ATOM 2426 O O . SER A 1 310 ? -16.464 52.378 -15.476 1.00 49.91 310 SER A O 1
ATOM 2428 N N . GLU A 1 311 ? -16.524 54.367 -16.586 1.00 46.56 311 GLU A N 1
ATOM 2429 C CA . GLU A 1 311 ? -15.154 54.823 -16.577 1.00 46.56 311 GLU A CA 1
ATOM 2430 C C . GLU A 1 311 ? -14.644 55.212 -15.178 1.00 46.56 311 GLU A C 1
ATOM 2432 O O . GLU A 1 311 ? -15.382 55.286 -14.198 1.00 46.56 311 GLU A O 1
ATOM 2437 N N . GLU A 1 312 ? -13.361 55.575 -15.201 1.00 43.62 312 GLU A N 1
ATOM 2438 C CA . GLU A 1 312 ? -12.715 56.634 -14.421 1.00 43.62 312 GLU A CA 1
ATOM 2439 C C . GLU A 1 312 ? -11.979 56.302 -13.109 1.00 43.62 312 GLU A C 1
ATOM 2441 O O . GLU A 1 312 ? -12.546 56.142 -12.036 1.00 43.62 312 GLU A O 1
ATOM 2446 N N . LYS A 1 313 ? -10.645 56.382 -13.270 1.00 40.12 313 LYS A N 1
ATOM 2447 C CA . LYS A 1 313 ? -9.693 57.275 -12.579 1.00 40.12 313 LYS A CA 1
ATOM 2448 C C . LYS A 1 313 ? -9.402 57.074 -11.092 1.00 40.12 313 LYS A C 1
ATOM 2450 O O . LYS A 1 313 ? -10.270 57.127 -10.232 1.00 40.12 313 LYS A O 1
ATOM 2455 N N . GLY A 1 314 ? -8.100 57.077 -10.802 1.00 38.78 314 GLY A N 1
ATOM 2456 C CA . GLY A 1 314 ? -7.579 57.475 -9.500 1.00 38.78 314 GLY A CA 1
ATOM 2457 C C . GLY A 1 314 ? -6.122 57.089 -9.273 1.00 38.78 314 GLY A C 1
ATOM 2458 O O . GLY A 1 314 ? -5.860 56.090 -8.615 1.00 38.78 314 GLY A O 1
ATOM 2459 N N . ASP A 1 315 ? -5.196 57.898 -9.791 1.00 46.94 315 ASP A N 1
ATOM 2460 C CA . ASP A 1 315 ? -3.805 57.982 -9.331 1.00 46.94 315 ASP A CA 1
ATOM 2461 C C . ASP A 1 315 ? -3.716 58.334 -7.832 1.00 46.94 315 ASP A C 1
ATOM 2463 O O . ASP A 1 315 ? -4.463 59.194 -7.359 1.00 46.94 315 ASP A O 1
ATOM 2467 N N . LYS A 1 316 ? -2.768 57.716 -7.110 1.00 47.78 316 LYS A N 1
ATOM 2468 C CA . LYS A 1 316 ? -1.977 58.296 -5.995 1.00 47.78 316 LYS A CA 1
ATOM 2469 C C . LYS A 1 316 ? -0.974 57.248 -5.486 1.00 47.78 316 LYS A C 1
ATOM 2471 O O . LYS A 1 316 ? -1.373 56.165 -5.077 1.00 47.78 316 LYS A O 1
ATOM 2476 N N . GLU A 1 317 ? 0.326 57.409 -5.723 1.00 47.22 317 GLU A N 1
ATOM 2477 C CA . GLU A 1 317 ? 1.273 58.269 -4.983 1.00 47.22 317 GLU A CA 1
ATOM 2478 C C . GLU A 1 317 ? 1.662 57.686 -3.604 1.00 47.22 317 GLU A C 1
ATOM 2480 O O . GLU A 1 317 ? 0.901 57.716 -2.643 1.00 47.22 317 GLU A O 1
ATOM 2485 N N . GLU A 1 318 ? 2.858 57.089 -3.591 1.00 46.22 318 GLU A N 1
ATOM 2486 C CA . GLU A 1 318 ? 3.987 57.364 -2.685 1.00 46.22 318 GLU A CA 1
ATOM 2487 C C . GLU A 1 318 ? 3.772 57.506 -1.160 1.00 46.22 318 GLU A C 1
ATOM 2489 O O . GLU A 1 318 ? 3.137 58.436 -0.667 1.00 46.22 318 GLU A O 1
ATOM 2494 N N . LYS A 1 319 ? 4.439 56.610 -0.410 1.00 48.72 319 LYS A N 1
ATOM 2495 C CA . LYS A 1 319 ? 5.208 56.840 0.842 1.00 48.72 319 LYS A CA 1
ATOM 2496 C C . LYS A 1 319 ? 5.724 55.478 1.317 1.00 48.72 319 LYS A C 1
ATOM 2498 O O . LYS A 1 319 ? 4.938 54.588 1.617 1.00 48.72 319 LYS A O 1
ATOM 2503 N N . GLU A 1 320 ? 6.995 55.136 1.148 1.00 42.78 320 GLU A N 1
ATOM 2504 C CA . GLU A 1 320 ? 8.185 55.603 1.874 1.00 42.78 320 GLU A CA 1
ATOM 2505 C C . GLU A 1 320 ? 8.130 55.387 3.400 1.00 42.78 320 GLU A C 1
ATOM 2507 O O . GLU A 1 320 ? 7.256 55.907 4.095 1.00 42.78 320 GLU A O 1
ATOM 2512 N N . SER A 1 321 ? 9.174 54.698 3.890 1.00 40.72 321 SER A N 1
ATOM 2513 C CA . SER A 1 321 ? 9.641 54.590 5.283 1.00 40.72 321 SER A CA 1
ATOM 2514 C C . SER A 1 321 ? 8.846 53.599 6.171 1.00 40.72 321 SER A C 1
ATOM 2516 O O . SER A 1 321 ? 7.628 53.537 6.115 1.00 40.72 321 SER A O 1
ATOM 2518 N N . LYS A 1 322 ? 9.443 52.739 7.011 1.00 42.69 322 LYS A N 1
ATOM 2519 C CA . LYS A 1 322 ? 10.600 52.966 7.883 1.00 42.69 322 LYS A CA 1
ATOM 2520 C C . LYS A 1 322 ? 11.059 51.662 8.578 1.00 42.69 322 LYS A C 1
ATOM 2522 O O . LYS A 1 322 ? 10.231 50.799 8.840 1.00 42.69 322 LYS A O 1
ATOM 2527 N N . GLU A 1 323 ? 12.358 51.615 8.906 1.00 42.75 323 GLU A N 1
ATOM 2528 C CA . GLU A 1 323 ? 13.004 51.049 10.120 1.00 42.75 323 GLU A CA 1
ATOM 2529 C C . GLU A 1 323 ? 12.577 49.632 10.586 1.00 42.75 323 GLU A C 1
ATOM 2531 O O . GLU A 1 323 ? 11.451 49.375 10.982 1.00 42.75 323 GLU A O 1
ATOM 2536 N N . GLY A 1 324 ? 13.455 48.626 10.603 1.00 36.72 324 GLY A N 1
ATOM 2537 C CA . GLY A 1 324 ? 14.668 48.609 11.421 1.00 36.72 324 GLY A CA 1
ATOM 2538 C C . GLY A 1 324 ? 14.352 48.069 12.823 1.00 36.72 324 GLY A C 1
ATOM 2539 O O . GLY A 1 324 ? 13.872 48.811 13.673 1.00 36.72 324 GLY A O 1
ATOM 2540 N N . ARG A 1 325 ? 14.638 46.786 13.098 1.00 44.09 325 ARG A N 1
ATOM 2541 C CA . ARG A 1 325 ? 14.774 46.307 14.482 1.00 44.09 325 ARG A CA 1
ATOM 2542 C C . ARG A 1 325 ? 15.789 45.176 14.598 1.00 44.09 325 ARG A C 1
ATOM 2544 O O . ARG A 1 325 ? 15.645 44.109 14.011 1.00 44.09 325 ARG A O 1
ATOM 2551 N N . THR A 1 326 ? 16.812 45.490 15.371 1.00 42.41 326 THR A N 1
ATOM 2552 C CA . THR A 1 326 ? 17.942 44.686 15.808 1.00 42.41 326 THR A CA 1
ATOM 2553 C C . THR A 1 326 ? 17.565 43.687 16.908 1.00 42.41 326 THR A C 1
ATOM 2555 O O . THR A 1 326 ? 16.676 43.929 17.724 1.00 42.41 326 THR A O 1
ATOM 2558 N N . GLU A 1 327 ? 18.254 42.546 16.869 1.00 47.84 327 GLU A N 1
ATOM 2559 C CA . GLU A 1 327 ? 18.999 41.897 17.959 1.00 47.84 327 GLU A CA 1
ATOM 2560 C C . GLU A 1 327 ? 18.521 42.084 19.413 1.00 47.84 327 GLU A C 1
ATOM 2562 O O . GLU A 1 327 ? 18.506 43.184 19.961 1.00 47.84 327 GLU A O 1
ATOM 2567 N N . SER A 1 328 ? 18.255 40.971 20.106 1.00 49.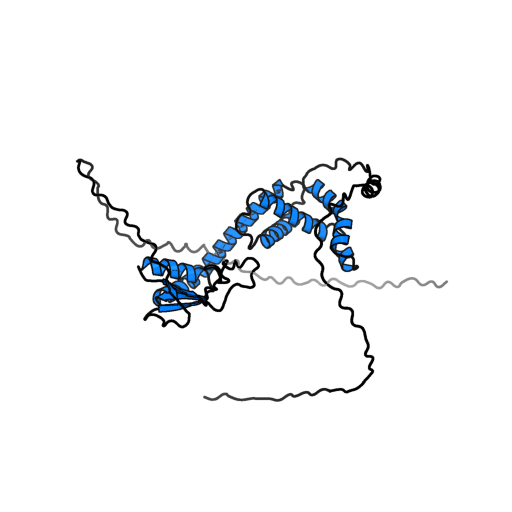00 328 SER A N 1
ATOM 2568 C CA . SER A 1 328 ? 18.701 40.813 21.499 1.00 49.00 328 SER A CA 1
ATOM 2569 C C . SER A 1 328 ? 18.684 39.351 21.935 1.00 49.00 328 SER A C 1
ATOM 2571 O O . SER A 1 328 ? 17.644 38.697 22.010 1.00 49.00 328 SER A O 1
ATOM 2573 N N . GLU A 1 329 ? 19.876 38.879 22.285 1.00 47.41 329 GLU A N 1
ATOM 2574 C CA . GLU A 1 329 ? 20.122 37.820 23.253 1.00 47.41 329 GLU A CA 1
ATOM 2575 C C . GLU A 1 329 ? 19.214 37.917 24.487 1.00 47.41 329 GLU A C 1
ATOM 2577 O O . GLU A 1 329 ? 19.013 38.995 25.048 1.00 47.41 329 GLU A O 1
ATOM 2582 N N . ARG A 1 330 ? 18.815 36.758 25.023 1.00 53.06 330 ARG A N 1
ATOM 2583 C CA . ARG A 1 330 ? 18.724 36.560 26.476 1.00 53.06 330 ARG A CA 1
ATOM 2584 C C . ARG A 1 330 ? 18.959 35.095 26.838 1.00 53.06 330 ARG A C 1
ATOM 2586 O O . ARG A 1 330 ? 18.060 34.262 26.798 1.00 53.06 330 ARG A O 1
ATOM 2593 N N . LYS A 1 331 ? 20.199 34.816 27.248 1.00 48.62 331 LYS A N 1
ATOM 2594 C CA . LYS A 1 331 ? 20.512 33.840 28.302 1.00 48.62 331 LYS A CA 1
ATOM 2595 C C . LYS A 1 331 ? 19.747 34.216 29.576 1.00 48.62 331 LYS A C 1
ATOM 2597 O O . LYS A 1 331 ? 19.732 35.397 29.924 1.00 48.62 331 LYS A O 1
ATOM 2602 N N . LYS A 1 332 ? 19.203 33.220 30.285 1.00 51.50 332 LYS A N 1
ATOM 2603 C CA . LYS A 1 332 ? 19.284 33.064 31.754 1.00 51.50 332 LYS A CA 1
ATOM 2604 C C . LYS A 1 332 ? 18.540 31.805 32.216 1.00 51.50 332 LYS A C 1
ATOM 2606 O O . LYS A 1 332 ? 17.327 31.709 32.097 1.00 51.50 332 LYS A O 1
ATOM 2611 N N . ASP A 1 333 ? 19.331 30.845 32.681 1.00 49.59 333 ASP A N 1
ATOM 2612 C CA . ASP A 1 333 ? 19.312 30.257 34.026 1.00 49.59 333 ASP A CA 1
ATOM 2613 C C . ASP A 1 333 ? 17.979 29.977 34.745 1.00 49.59 333 ASP A C 1
ATOM 2615 O O . ASP A 1 333 ? 17.200 30.870 35.062 1.00 49.59 333 ASP A O 1
ATOM 2619 N N . GLY A 1 334 ? 17.857 28.721 35.180 1.00 49.41 334 GLY A N 1
ATOM 2620 C CA . GLY A 1 334 ? 17.022 28.237 36.287 1.00 49.41 334 GLY A CA 1
ATOM 2621 C C . GLY A 1 334 ? 17.055 26.707 36.247 1.00 49.41 334 GLY A C 1
ATOM 2622 O O . GLY A 1 334 ? 16.451 26.116 35.364 1.00 49.41 334 GLY A O 1
ATOM 2623 N N . LYS A 1 335 ? 17.885 25.962 36.988 1.00 54.00 335 LYS A N 1
ATOM 2624 C CA . LYS A 1 335 ? 18.209 25.946 38.426 1.00 54.00 335 LYS A CA 1
ATOM 2625 C C . LYS A 1 335 ? 16.969 25.709 39.299 1.00 54.00 335 LYS A C 1
ATOM 2627 O O . LYS A 1 335 ? 16.218 26.635 39.563 1.00 54.00 335 LYS A O 1
ATOM 2632 N N . GLY A 1 336 ? 16.844 24.472 39.794 1.00 42.38 336 GLY A N 1
ATOM 2633 C CA . GLY A 1 336 ? 16.165 24.158 41.057 1.00 42.38 336 GLY A CA 1
ATOM 2634 C C . GLY A 1 336 ? 15.035 23.128 40.980 1.00 42.38 336 GLY A C 1
ATOM 2635 O O . GLY A 1 336 ? 13.910 23.482 40.657 1.00 42.38 336 GLY A O 1
ATOM 2636 N N . CYS A 1 337 ? 15.308 21.878 41.365 1.00 46.91 337 CYS A N 1
ATOM 2637 C CA . CYS A 1 337 ? 14.842 21.327 42.650 1.00 46.91 337 CYS A CA 1
ATOM 2638 C C . CYS A 1 337 ? 15.241 19.848 42.788 1.00 46.91 337 CYS A C 1
ATOM 2640 O O . CYS A 1 337 ? 14.706 18.974 42.114 1.00 46.91 337 CYS A O 1
ATOM 2642 N N . VAL A 1 338 ? 16.180 19.601 43.701 1.00 52.91 338 VAL A N 1
ATOM 2643 C CA . VAL A 1 338 ? 16.417 18.325 44.384 1.00 52.91 338 VAL A CA 1
ATOM 2644 C C . VAL A 1 338 ? 16.107 18.595 45.849 1.00 52.91 338 VAL A C 1
ATOM 2646 O O . VAL A 1 338 ? 16.862 19.342 46.457 1.00 52.91 338 VAL A O 1
ATOM 2649 N N . VAL A 1 339 ? 15.010 18.042 46.364 1.00 57.66 339 VAL A N 1
ATOM 2650 C CA . VAL A 1 339 ? 14.722 17.638 47.761 1.00 57.66 339 VAL A CA 1
ATOM 2651 C C . VAL A 1 339 ? 13.363 16.902 47.678 1.00 57.66 339 VAL A C 1
ATOM 2653 O O . VAL A 1 339 ? 12.508 17.360 46.923 1.00 57.66 339 VAL A O 1
ATOM 2656 N N . GLN A 1 340 ? 13.057 15.775 48.320 1.00 56.38 340 GLN A N 1
ATOM 2657 C CA . GLN A 1 340 ? 13.631 15.013 49.435 1.00 56.38 340 GLN A CA 1
ATOM 2658 C C . GLN A 1 340 ? 13.580 13.516 49.122 1.00 56.38 340 GLN A C 1
ATOM 2660 O O . GLN A 1 340 ? 12.661 13.110 48.372 1.00 56.38 340 GLN A O 1
#

Secondary structure (DSSP, 8-state):
----PPPP-----PPPP---------PPP-PPPPP-------------PPP---------------------EEE-TTSPPPTTEEEEES--HHHHHHHHHHHHHTT---EEEEEEEEE--SSTT--B-TTSPBPGGGEEEEEEEEEHHHHHHHHHHHHHTHHHHHHHHHHHHHHHHHHHHHHHHHH-TTSPPSHHHHHHHHHHHHHHTT--S---THHHHHHHHHHHHHHHHHHSSTHHHHHHTT--HHHHHHHHHHHHHHHHHHHTT----------SSSSSSTTSSTTSS---PPP-----------------------------------------

Foldseek 3Di:
DDDDDDDDDDDDDDDDDDDDDDDDPDDPDDPDDDDPDPPPPDDPPDDDDDDDDDDDDDDDPPPPPDPPQQDAAEDEPPDDAPPQKDWDFPDDPQLQVQQSVVQVVVVHHKYFYWHLVDFQPPPPPQDQDPVRGTDPVGIDGGTMIGGPVSNVVSVVVCVVCVVVVVVVVVVVLVVVLVVLLVLLCQQFVLDDDDPVSSVLSVVLSVVCVPVPPDCDDVNSNVSSVVSLLVVCLVPVDCLVVCVVVVHDNVVSCVVCVVVSVVVSCSRSVNPPPPPPPPDPPPPVVVPPPPPPDDPPDDDDDDDDDDDDDDDDDDDDDDDDDDDDDDDDDDDDDDDDDDDD

pLDDT: mean 70.85, std 21.61, range [35.44, 97.56]